Protein AF-A0A2E9GVG0-F1 (afdb_monomer)

Sequence (245 aa):
MLPCALPGIQQRIITTASGPALRSGRVRVCGRSRVKWVLLCAAAALLGWLWWMGTLAELSDPDRLRVMVDDAGAAGPLAFVGLVLLLFPVMLAGPPIWLSGSLWPIPLAILYSAIASAVPSLLFYAAARRLGREWAADRIPARLRRYEERLEQHPLRTVVLLRLLLWINPAVDILVGVSAVSTRNYLIGSAIVLAPATVVHVVLPAKGIELAGDMPAWLWPALGVLLAVGLISLFVRNRITARSG

Secondary structure (DSSP, 8-state):
------------------------------THHHHHHHHHHHHHHHHHHHHHTTHHHHTT-HHHHHHHHHHTGGGHHHHHHHHHHHHGGGT--HHHHHHGGGTS-HHHHHHHHHHHHHHHHHHHHHHIIIIIHHHHHTT--HHHHHHHHHHHHSHHHHHHHHHHHH-S-HHHHHHHHHSS--HHHHHHHHHHHHHHHHHHHHHHHHHHHHHHHHS-TTHHHHHHHHHHHHHHHHHHHHHHHTT--

Mean predicted aligned error: 14.43 Å

Nearest PDB structures (foldseek):
  2wcd-assembly1_A  TM=2.086E-01  e=8.863E+00  Escherichia coli K-12

pLDDT: mean 73.59, std 16.35, range [32.0, 94.25]

Structure (mmCIF, N/CA/C/O backbone):
data_AF-A0A2E9GVG0-F1
#
_entry.id   AF-A0A2E9GVG0-F1
#
loop_
_atom_site.group_PDB
_atom_site.id
_atom_site.type_symbol
_atom_site.label_atom_id
_atom_site.label_alt_id
_atom_site.label_comp_id
_atom_site.label_asym_id
_atom_site.label_entity_id
_atom_site.label_seq_id
_atom_site.pdbx_PDB_ins_code
_atom_site.Cartn_x
_atom_site.Cartn_y
_atom_site.Cartn_z
_atom_site.occupancy
_atom_site.B_iso_or_equiv
_atom_site.auth_seq_id
_atom_site.auth_comp_id
_atom_site.auth_asym_id
_atom_site.auth_atom_id
_atom_site.pdbx_PDB_model_num
ATOM 1 N N . MET A 1 1 ? -30.740 32.208 9.193 1.00 32.69 1 MET A N 1
ATOM 2 C CA . MET A 1 1 ? -30.015 33.335 9.810 1.00 32.69 1 MET A CA 1
ATOM 3 C C . MET A 1 1 ? -30.340 33.339 11.306 1.00 32.69 1 MET A C 1
ATOM 5 O O . MET A 1 1 ? -31.505 33.523 11.607 1.00 32.69 1 MET A O 1
ATOM 9 N N . LEU A 1 2 ? -29.321 33.087 12.159 1.00 35.44 2 LEU A N 1
ATOM 10 C CA . LEU A 1 2 ? -29.201 33.296 13.634 1.00 35.44 2 LEU A CA 1
ATOM 11 C C . LEU A 1 2 ? -30.196 32.589 14.611 1.00 35.44 2 LEU A C 1
ATOM 13 O O . LEU A 1 2 ? -31.342 32.371 14.239 1.00 35.44 2 LEU A O 1
ATOM 17 N N . PRO A 1 3 ? -29.843 32.346 15.903 1.00 47.31 3 PRO A N 1
ATOM 18 C CA . PRO A 1 3 ? -28.585 31.803 16.452 1.00 47.31 3 PRO A CA 1
ATOM 19 C C . PRO A 1 3 ? -28.756 30.800 17.642 1.00 47.31 3 PRO A C 1
ATOM 21 O O . PRO A 1 3 ? -29.853 30.452 18.064 1.00 47.31 3 PRO A O 1
ATOM 24 N N . CYS A 1 4 ? -27.600 30.354 18.151 1.00 33.50 4 CYS A N 1
ATOM 25 C CA . CYS A 1 4 ? -27.268 29.516 19.312 1.00 33.50 4 CYS A CA 1
ATOM 26 C C . CYS A 1 4 ? -28.081 29.678 20.616 1.00 33.50 4 CYS A C 1
ATOM 28 O O . CYS A 1 4 ? -28.373 30.793 21.035 1.00 33.50 4 CYS A O 1
ATOM 30 N N . ALA A 1 5 ? -28.218 28.574 21.366 1.00 34.47 5 ALA A N 1
ATOM 31 C CA . ALA A 1 5 ? -28.343 28.591 22.827 1.00 34.47 5 ALA A CA 1
ATOM 32 C C . ALA A 1 5 ? -27.521 27.440 23.452 1.00 34.47 5 ALA A C 1
ATOM 34 O O . ALA A 1 5 ? -27.757 26.264 23.176 1.00 34.47 5 ALA A O 1
ATOM 35 N N . LEU A 1 6 ? -26.518 27.808 24.254 1.00 42.22 6 LEU A N 1
ATOM 36 C CA . LEU A 1 6 ? -25.729 26.946 25.147 1.00 42.22 6 LEU A CA 1
ATOM 37 C C . LEU A 1 6 ? -26.600 26.459 26.321 1.00 42.22 6 LEU A C 1
ATOM 39 O O . LEU A 1 6 ? -27.480 27.211 26.737 1.00 42.22 6 LEU A O 1
ATOM 43 N N . PRO A 1 7 ? -26.288 25.325 26.974 1.00 39.03 7 PRO A N 1
ATOM 44 C CA . PRO A 1 7 ? -26.735 25.113 28.343 1.00 39.03 7 PRO A CA 1
ATOM 45 C C . PRO A 1 7 ? -25.541 25.014 29.296 1.00 39.03 7 PRO A C 1
ATOM 47 O O . PRO A 1 7 ? -24.845 24.001 29.365 1.00 39.03 7 PRO A O 1
ATOM 50 N N . GLY A 1 8 ? -25.340 26.089 30.056 1.00 32.00 8 GLY A N 1
ATOM 51 C CA . GLY A 1 8 ? -24.690 26.043 31.357 1.00 32.00 8 GLY A CA 1
ATOM 52 C C . GLY A 1 8 ? -25.713 25.670 32.435 1.00 32.00 8 GLY A C 1
ATOM 53 O O . GLY A 1 8 ? -26.791 26.248 32.491 1.00 32.00 8 GLY A O 1
ATOM 54 N N . ILE A 1 9 ? -25.353 24.669 33.239 1.00 40.66 9 ILE A N 1
ATOM 55 C CA . ILE A 1 9 ? -25.573 24.535 34.690 1.00 40.66 9 ILE A CA 1
ATOM 56 C C . ILE A 1 9 ? -26.853 25.182 35.254 1.00 40.66 9 ILE A C 1
ATOM 58 O O . ILE A 1 9 ? -26.863 26.383 35.488 1.00 40.66 9 ILE A O 1
ATOM 62 N N . GLN A 1 10 ? -27.833 24.361 35.652 1.00 36.81 10 GLN A N 1
ATOM 63 C CA . GLN A 1 10 ? -28.492 24.484 36.963 1.00 36.81 10 GLN A CA 1
ATOM 64 C C . GLN A 1 10 ? -29.082 23.130 37.398 1.00 36.81 10 GLN A C 1
ATOM 66 O O . GLN A 1 10 ? -29.999 22.591 36.783 1.00 36.81 10 GLN A O 1
ATOM 71 N N . GLN A 1 11 ? -28.535 22.593 38.489 1.00 41.53 11 GLN A N 1
ATOM 72 C CA . GLN A 1 11 ? -29.170 21.590 39.340 1.00 41.53 11 GLN A CA 1
ATOM 73 C C . GLN A 1 11 ? -30.268 22.271 40.162 1.00 41.53 11 GLN A C 1
ATOM 75 O O . GLN A 1 11 ? -29.954 23.273 40.800 1.00 41.53 11 GLN A O 1
ATOM 80 N N . ARG A 1 12 ? -31.475 21.685 40.263 1.00 33.31 12 ARG A N 1
ATOM 81 C CA . ARG A 1 12 ? -32.199 21.527 41.544 1.00 33.31 12 ARG A CA 1
ATOM 82 C C . ARG A 1 12 ? -33.599 20.906 41.418 1.00 33.31 12 ARG A C 1
ATOM 84 O O . ARG A 1 12 ? -34.364 21.252 40.530 1.00 33.31 12 ARG A O 1
ATOM 91 N N . ILE A 1 13 ? -33.908 20.144 42.472 1.00 34.69 13 ILE A N 1
ATOM 92 C CA . ILE A 1 13 ? -35.215 19.901 43.110 1.00 34.69 13 ILE A CA 1
ATOM 93 C C . ILE A 1 13 ? -35.995 18.643 42.689 1.00 34.69 13 ILE A C 1
ATOM 95 O O . ILE A 1 13 ? -36.425 18.451 41.559 1.00 34.69 13 ILE A O 1
ATOM 99 N N . ILE A 1 14 ? -36.164 17.810 43.717 1.00 44.12 14 ILE A N 1
ATOM 100 C CA . ILE A 1 14 ? -37.007 16.628 43.867 1.00 44.12 14 ILE A CA 1
ATOM 101 C C . ILE A 1 14 ? -38.459 17.085 44.062 1.00 44.12 14 ILE A C 1
ATOM 103 O O . ILE A 1 14 ? -38.703 17.895 44.952 1.00 44.12 14 ILE A O 1
ATOM 107 N N . THR A 1 15 ? -39.412 16.486 43.345 1.00 35.31 15 THR A N 1
ATOM 108 C CA . THR A 1 15 ? -40.807 16.362 43.806 1.00 35.31 15 THR A CA 1
ATOM 109 C C . THR A 1 15 ? -41.476 15.126 43.200 1.00 35.31 15 THR A C 1
ATOM 111 O O . THR A 1 15 ? -41.426 14.864 42.003 1.00 35.31 15 THR A O 1
ATOM 114 N N . THR A 1 16 ? -42.079 14.345 44.087 1.00 42.06 16 THR A N 1
ATOM 115 C CA . THR A 1 16 ? -42.885 13.137 43.887 1.00 42.06 16 THR A CA 1
ATOM 116 C C . THR A 1 16 ? -44.243 13.434 43.238 1.00 42.06 16 THR A C 1
ATOM 118 O O . THR A 1 16 ? -44.963 14.271 43.774 1.00 42.06 16 THR A O 1
ATOM 121 N N . ALA A 1 17 ? -44.637 12.707 42.179 1.00 35.69 17 ALA A N 1
ATOM 122 C CA . ALA A 1 17 ? -46.046 12.465 41.808 1.00 35.69 17 ALA A CA 1
ATOM 123 C C . ALA A 1 17 ? -46.202 11.378 40.711 1.00 35.69 17 ALA A C 1
ATOM 125 O O . ALA A 1 17 ? -45.755 11.540 39.581 1.00 35.69 17 ALA A O 1
ATOM 126 N N . SER A 1 18 ? -46.838 10.265 41.090 1.00 34.97 18 SER A N 1
ATOM 127 C CA . SER A 1 18 ? -47.822 9.438 40.354 1.00 34.97 18 SER A CA 1
ATOM 128 C C . SER A 1 18 ? -48.082 9.642 38.840 1.00 34.97 18 SER A C 1
ATOM 130 O O . SER A 1 18 ? -48.526 10.711 38.430 1.00 34.97 18 SER A O 1
ATOM 132 N N . GLY A 1 19 ? -48.035 8.544 38.058 1.00 33.66 19 GLY A N 1
ATOM 133 C CA . GLY A 1 19 ? -48.810 8.372 36.806 1.00 33.66 19 GLY A CA 1
ATOM 134 C C . GLY A 1 19 ? -48.044 7.749 35.616 1.00 33.66 19 GLY A C 1
ATOM 135 O O . GLY A 1 19 ? -46.934 8.192 35.325 1.00 33.66 19 GLY A O 1
ATOM 136 N N . PRO A 1 20 ? -48.590 6.740 34.897 1.00 47.53 20 PRO A N 1
ATOM 137 C CA . PRO A 1 20 ? -47.856 5.985 33.884 1.00 47.53 20 PRO A CA 1
ATOM 138 C C . PRO A 1 20 ? -47.928 6.663 32.509 1.00 47.53 20 PRO A C 1
ATOM 140 O O . PRO A 1 20 ? -48.997 6.812 31.925 1.00 47.53 20 PRO A O 1
ATOM 143 N N . ALA A 1 21 ? -46.778 7.020 31.945 1.00 39.34 21 ALA A N 1
ATOM 144 C CA . ALA A 1 21 ? -46.666 7.327 30.523 1.00 39.34 21 ALA A CA 1
ATOM 145 C C . ALA A 1 21 ? -45.258 6.977 30.038 1.00 39.34 21 ALA A C 1
ATOM 147 O O . ALA A 1 21 ? -44.358 7.816 30.010 1.00 39.34 21 ALA A O 1
ATOM 148 N N . LEU A 1 22 ? -45.070 5.721 29.624 1.00 43.12 22 LEU A N 1
ATOM 149 C CA . LEU A 1 22 ? -43.946 5.317 28.783 1.00 43.12 22 LEU A CA 1
ATOM 150 C C . LEU A 1 22 ? -44.090 6.015 27.423 1.00 43.12 22 LEU A C 1
ATOM 152 O O . LEU A 1 22 ? -44.549 5.434 26.441 1.00 43.12 2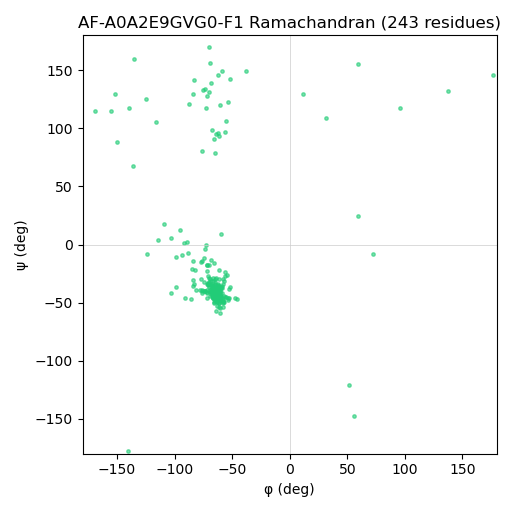2 LEU A O 1
ATOM 156 N N . ARG A 1 23 ? -43.713 7.296 27.348 1.00 40.09 23 ARG A N 1
ATOM 157 C CA . ARG A 1 23 ? -43.441 7.948 26.069 1.00 40.09 23 ARG A CA 1
ATOM 158 C C . ARG A 1 23 ? -42.196 7.279 25.512 1.00 40.09 23 ARG A C 1
ATOM 160 O O . 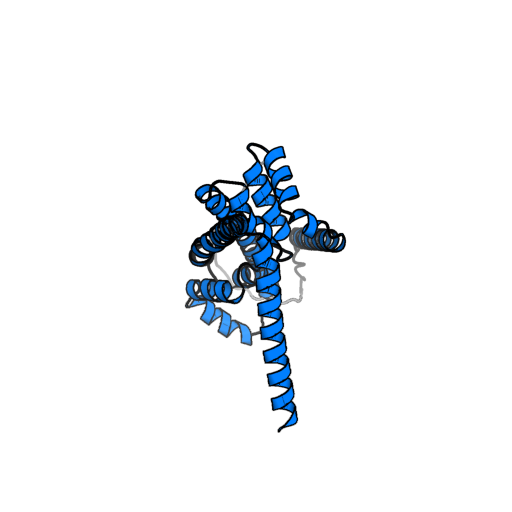ARG A 1 23 ? -41.080 7.615 25.896 1.00 40.09 23 ARG A O 1
ATOM 167 N N . SER A 1 24 ? -42.399 6.325 24.604 1.00 46.59 24 SER A N 1
ATOM 168 C CA . SER A 1 24 ? -41.341 5.808 23.747 1.00 46.59 24 SER A CA 1
ATOM 169 C C . SER A 1 24 ? -40.741 6.997 22.994 1.00 46.59 24 SER A C 1
ATOM 171 O O . SER A 1 24 ? -41.298 7.472 21.996 1.00 46.59 24 SER A O 1
ATOM 173 N N . GLY A 1 25 ? -39.632 7.524 23.505 1.00 39.72 25 GLY A N 1
ATOM 174 C CA . GLY A 1 25 ? -38.782 8.449 22.785 1.00 39.72 25 GLY A CA 1
ATOM 175 C C . GLY A 1 25 ? -38.284 7.709 21.560 1.00 39.72 25 GLY A C 1
ATOM 176 O O . GLY A 1 25 ? -37.323 6.951 21.630 1.00 39.72 25 GLY A O 1
ATOM 177 N N . ARG A 1 26 ? -38.993 7.869 20.440 1.00 43.09 26 ARG A N 1
ATOM 178 C CA . ARG A 1 26 ? -38.554 7.381 19.141 1.00 43.09 26 ARG A CA 1
ATOM 179 C C . ARG A 1 26 ? -37.278 8.162 18.844 1.00 43.09 26 ARG A C 1
ATOM 181 O O . ARG A 1 26 ? -37.343 9.312 18.410 1.00 43.09 26 ARG A O 1
ATOM 188 N N . VAL A 1 27 ? -36.129 7.571 19.170 1.00 45.38 27 VAL A N 1
ATOM 189 C CA . VAL A 1 27 ? -34.820 8.092 18.785 1.00 45.38 27 VAL A CA 1
ATOM 190 C C . VAL A 1 27 ? -34.881 8.216 17.272 1.00 45.38 27 VAL A C 1
ATOM 192 O O . VAL A 1 27 ? -34.917 7.218 16.551 1.00 45.38 27 VAL A O 1
ATOM 195 N N . ARG A 1 28 ? -34.993 9.451 16.778 1.00 40.44 28 ARG A N 1
ATOM 196 C CA . ARG A 1 28 ? -34.825 9.735 15.358 1.00 40.44 28 ARG A CA 1
ATOM 197 C C . ARG A 1 28 ? -33.367 9.439 15.050 1.00 40.44 28 ARG A C 1
ATOM 199 O O . ARG A 1 28 ? -32.510 10.306 15.194 1.00 40.44 28 ARG A O 1
ATOM 206 N N . VAL A 1 29 ? -33.094 8.198 14.654 1.00 47.88 29 VAL A N 1
ATOM 207 C CA . VAL A 1 29 ? -31.839 7.819 14.015 1.00 47.88 29 VAL A CA 1
ATOM 208 C C . VAL A 1 29 ? -31.798 8.611 12.716 1.00 47.88 29 VAL A C 1
ATOM 210 O O . VAL A 1 29 ? -32.445 8.268 11.729 1.00 47.88 29 VAL A O 1
ATOM 213 N N . CYS A 1 30 ? -31.121 9.754 12.767 1.00 39.81 30 CYS A N 1
ATOM 214 C CA . CYS A 1 30 ? -30.914 10.627 11.628 1.00 39.81 30 CYS A CA 1
ATOM 215 C C . CYS A 1 30 ? -30.308 9.778 10.499 1.00 39.81 30 CYS A C 1
ATOM 217 O O . CYS A 1 30 ? -29.278 9.132 10.701 1.00 39.81 30 CYS A O 1
ATOM 219 N N . GLY A 1 31 ? -30.961 9.741 9.331 1.00 49.06 31 GLY A N 1
ATOM 220 C CA . GLY A 1 31 ? -30.700 8.819 8.210 1.00 49.06 31 GLY A CA 1
ATOM 221 C C . GLY A 1 31 ? -29.296 8.877 7.589 1.00 49.06 31 GLY A C 1
ATOM 222 O O . GLY A 1 31 ? -29.036 8.233 6.577 1.00 49.06 31 GLY A O 1
ATOM 223 N N . ARG A 1 32 ? -28.361 9.604 8.206 1.00 52.09 32 ARG A N 1
ATOM 224 C CA . ARG A 1 32 ? -26.971 9.753 7.784 1.00 52.09 32 ARG A CA 1
ATOM 225 C C . ARG A 1 32 ? -26.117 8.498 8.006 1.00 52.09 32 ARG A C 1
ATOM 227 O O . ARG A 1 32 ? -25.056 8.412 7.398 1.00 52.09 32 ARG A O 1
ATOM 234 N N . SER A 1 33 ? -26.532 7.532 8.838 1.00 54.19 33 SER A N 1
ATOM 235 C CA . SER A 1 33 ? -25.778 6.271 8.997 1.00 54.19 33 SER A CA 1
ATOM 236 C C . SER A 1 33 ? -26.076 5.267 7.878 1.00 54.19 33 SER A C 1
ATOM 238 O O . SER A 1 33 ? -25.149 4.657 7.356 1.00 54.19 33 SER A O 1
ATOM 240 N N . ARG A 1 34 ? -27.335 5.160 7.425 1.00 56.94 34 ARG A N 1
ATOM 241 C CA . ARG A 1 34 ? -27.734 4.217 6.362 1.00 56.94 34 ARG A CA 1
ATOM 242 C C . ARG A 1 34 ? -27.097 4.544 5.014 1.00 56.94 34 ARG A C 1
ATOM 244 O O . ARG A 1 34 ? -26.633 3.635 4.341 1.00 56.94 34 ARG A O 1
ATOM 251 N N . VAL A 1 35 ? -26.990 5.827 4.663 1.00 56.91 35 VAL A N 1
ATOM 252 C CA . VAL A 1 35 ? -26.331 6.264 3.417 1.00 56.91 35 VAL A CA 1
ATOM 253 C C . VAL A 1 35 ? -24.862 5.827 3.371 1.00 56.91 35 VAL A C 1
ATOM 255 O O . VAL A 1 35 ? -24.385 5.406 2.325 1.00 56.91 35 VAL A O 1
ATOM 258 N N . LYS A 1 36 ? -24.146 5.850 4.504 1.00 54.44 36 LYS A N 1
ATOM 259 C CA . LYS A 1 36 ? -22.739 5.414 4.569 1.00 54.44 36 LYS A CA 1
ATOM 260 C C . LYS A 1 36 ? -22.591 3.912 4.326 1.00 54.44 36 LYS A C 1
ATOM 262 O O . LYS A 1 36 ? -21.678 3.503 3.619 1.00 54.44 36 LYS A O 1
ATOM 267 N N . TRP A 1 37 ? -23.501 3.110 4.878 1.00 56.78 37 TRP A N 1
ATOM 268 C CA . TRP A 1 37 ? -23.532 1.666 4.640 1.00 56.78 37 TRP A CA 1
ATOM 269 C C . TRP A 1 37 ? -23.903 1.337 3.196 1.00 56.78 37 TRP A C 1
ATOM 271 O O . TRP A 1 37 ? -23.250 0.501 2.588 1.00 56.78 37 TRP A O 1
ATOM 281 N N . VAL A 1 38 ? -24.872 2.049 2.614 1.00 63.38 38 VAL A N 1
ATOM 282 C CA . VAL A 1 38 ? -25.229 1.900 1.195 1.00 63.38 38 VAL A CA 1
ATOM 283 C C . VAL A 1 38 ? -24.044 2.241 0.290 1.00 63.38 38 VAL A C 1
ATOM 285 O O . VAL A 1 38 ? -23.753 1.475 -0.619 1.00 63.38 38 VAL A O 1
ATOM 288 N N . LEU A 1 39 ? -23.313 3.327 0.562 1.00 61.91 39 LEU A N 1
ATOM 289 C CA . LEU A 1 39 ? -22.129 3.710 -0.216 1.00 61.91 39 LEU A CA 1
ATOM 290 C C . LEU A 1 39 ? -20.979 2.706 -0.080 1.00 61.91 39 LEU A C 1
ATOM 292 O O . LEU A 1 39 ? -20.336 2.389 -1.075 1.00 61.91 39 LEU A O 1
ATOM 296 N N . LEU A 1 40 ? -20.731 2.174 1.120 1.00 62.62 40 LEU A N 1
ATOM 297 C CA . LEU A 1 40 ? -19.717 1.135 1.316 1.00 62.62 40 LEU A CA 1
ATOM 298 C C . LEU A 1 40 ? -20.086 -0.177 0.631 1.00 62.62 40 LEU A C 1
ATOM 300 O O . LEU A 1 40 ? -19.235 -0.783 -0.011 1.00 62.62 40 LEU A O 1
ATOM 304 N N . CYS A 1 41 ? -21.342 -0.606 0.742 1.00 64.62 41 CYS A N 1
ATOM 305 C CA . CYS A 1 41 ? -21.822 -1.800 0.058 1.00 64.62 41 CYS A CA 1
ATOM 306 C C . CYS A 1 41 ? -21.803 -1.615 -1.462 1.00 64.62 41 CYS A C 1
ATOM 308 O O . CYS A 1 41 ? -21.422 -2.541 -2.165 1.00 64.62 41 CYS A O 1
ATOM 310 N N . ALA A 1 42 ? -22.142 -0.427 -1.970 1.00 64.44 42 ALA A N 1
ATOM 311 C CA . ALA A 1 42 ? -22.053 -0.107 -3.392 1.00 64.44 42 ALA A CA 1
ATOM 312 C C . ALA A 1 42 ? -20.599 -0.097 -3.887 1.00 64.44 42 ALA A C 1
ATOM 314 O O . ALA A 1 42 ? -20.317 -0.669 -4.932 1.00 64.44 42 ALA A O 1
ATOM 315 N N . ALA A 1 43 ? -19.666 0.480 -3.122 1.00 66.12 43 ALA A N 1
ATOM 316 C CA . ALA A 1 43 ? -18.241 0.439 -3.443 1.00 66.12 43 ALA A CA 1
ATOM 317 C C . ALA A 1 43 ? -17.700 -1.000 -3.428 1.00 66.12 43 ALA A C 1
ATOM 319 O O . ALA A 1 43 ? -17.012 -1.404 -4.359 1.00 66.12 43 ALA A O 1
ATOM 320 N N . ALA A 1 44 ? -18.059 -1.798 -2.419 1.00 65.94 44 ALA A N 1
ATOM 321 C CA . ALA A 1 44 ? -17.676 -3.206 -2.336 1.00 65.94 44 ALA A CA 1
ATOM 322 C C . ALA A 1 44 ? -18.283 -4.048 -3.473 1.00 65.94 44 ALA A C 1
ATOM 324 O O . ALA A 1 44 ? -17.596 -4.896 -4.031 1.00 65.94 44 ALA A O 1
ATOM 325 N N . ALA A 1 45 ? -19.540 -3.794 -3.852 1.00 68.69 45 ALA A N 1
ATOM 326 C CA . ALA A 1 45 ? -20.206 -4.469 -4.965 1.00 68.69 45 ALA A CA 1
ATOM 327 C C . ALA A 1 45 ? -19.600 -4.080 -6.319 1.00 68.69 45 ALA A C 1
ATOM 329 O O . ALA A 1 45 ? -19.385 -4.951 -7.156 1.00 68.69 45 ALA A O 1
ATOM 330 N N . LEU A 1 46 ? -19.266 -2.800 -6.517 1.00 69.50 46 LEU A N 1
ATOM 331 C CA . LEU A 1 46 ? -18.568 -2.321 -7.709 1.00 69.50 46 LEU A CA 1
ATOM 332 C C . LEU A 1 46 ? -17.182 -2.965 -7.827 1.00 69.50 46 LEU A C 1
ATOM 334 O O . LEU A 1 46 ? -16.829 -3.462 -8.889 1.00 69.50 46 LEU A O 1
ATOM 338 N N . LEU A 1 47 ? -16.425 -3.020 -6.730 1.00 65.06 47 LEU A N 1
ATOM 339 C CA . LEU A 1 47 ? -15.119 -3.682 -6.686 1.00 65.06 47 LEU A CA 1
ATOM 340 C C . LEU A 1 47 ? -15.228 -5.191 -6.934 1.00 65.06 47 LEU A C 1
ATOM 342 O O . LEU A 1 47 ? -14.428 -5.741 -7.685 1.00 65.06 47 LEU A O 1
ATOM 346 N N . GLY A 1 48 ? -16.237 -5.855 -6.362 1.00 65.50 48 GLY A N 1
ATOM 347 C CA . GLY A 1 48 ? -16.516 -7.269 -6.617 1.00 65.50 48 GLY A CA 1
ATOM 348 C C . GLY A 1 48 ? -16.908 -7.543 -8.072 1.00 65.50 48 GLY A C 1
ATOM 349 O O . GLY A 1 48 ? -16.483 -8.541 -8.648 1.00 65.50 48 GLY A O 1
ATOM 350 N N . TRP A 1 49 ? -17.660 -6.634 -8.694 1.00 67.06 49 TRP A N 1
ATOM 351 C CA . TRP A 1 49 ? -18.027 -6.712 -10.108 1.00 67.06 49 TRP A CA 1
ATOM 352 C C . TRP A 1 49 ? -16.823 -6.491 -11.037 1.00 67.06 49 TRP A C 1
ATOM 354 O O . TRP A 1 49 ? -16.615 -7.273 -11.962 1.00 67.06 49 TRP A O 1
ATOM 364 N N . LEU A 1 50 ? -15.976 -5.497 -10.747 1.00 64.69 50 LEU A N 1
ATOM 365 C CA . LEU A 1 50 ? -14.720 -5.254 -11.470 1.00 64.69 50 LEU A CA 1
ATOM 366 C C . LEU A 1 50 ? -13.735 -6.427 -11.338 1.00 64.69 50 LEU A C 1
ATOM 368 O O . LEU A 1 50 ? -13.030 -6.757 -12.294 1.00 64.69 50 LEU A O 1
ATOM 372 N N . TRP A 1 51 ? -13.714 -7.084 -10.175 1.00 60.53 51 TRP A N 1
ATOM 373 C CA . TRP A 1 51 ? -12.937 -8.301 -9.949 1.00 60.53 51 TRP A CA 1
ATOM 374 C C . TRP A 1 51 ? -13.464 -9.471 -10.790 1.00 60.53 51 TRP A C 1
ATOM 376 O O . TRP A 1 51 ? -12.679 -10.132 -11.464 1.00 60.53 51 TRP A O 1
ATOM 386 N N . TRP A 1 52 ? -14.787 -9.678 -10.823 1.00 59.88 52 TRP A N 1
ATOM 387 C CA . TRP A 1 52 ? -15.428 -10.713 -11.645 1.00 59.88 52 TRP A CA 1
ATOM 388 C C . TRP A 1 52 ? -15.152 -10.538 -13.144 1.00 59.88 52 TRP A C 1
ATOM 390 O O . TRP A 1 52 ? -14.962 -11.518 -13.857 1.00 59.88 52 TRP A O 1
ATOM 400 N N . MET A 1 53 ? -15.095 -9.295 -13.629 1.00 62.12 53 MET A N 1
ATOM 401 C CA . MET A 1 53 ? -14.771 -8.994 -15.027 1.00 62.12 53 MET A CA 1
ATOM 402 C C . MET A 1 53 ? -13.286 -9.185 -15.385 1.00 62.12 53 MET A C 1
ATOM 404 O O . MET A 1 53 ? -12.927 -8.986 -16.539 1.00 62.12 53 MET A O 1
ATOM 408 N N . GLY A 1 54 ? -12.403 -9.514 -14.435 1.00 64.12 54 GLY A N 1
ATOM 409 C CA . GLY A 1 54 ? -10.962 -9.677 -14.684 1.00 64.12 54 GLY A CA 1
ATOM 410 C C . GLY A 1 54 ? -10.196 -8.367 -14.926 1.00 64.12 54 GLY A C 1
ATOM 411 O O . GLY A 1 54 ? -8.968 -8.355 -14.90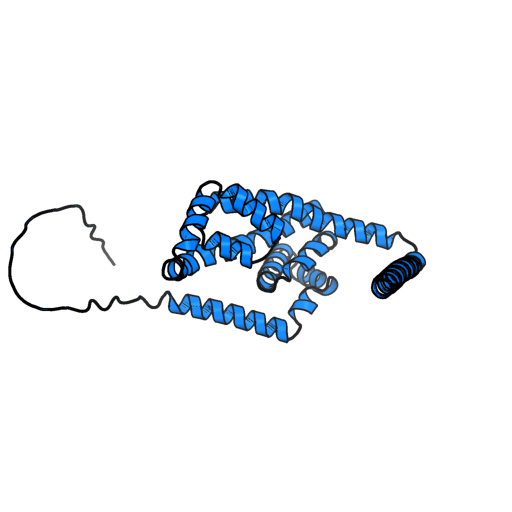3 1.00 64.12 54 GLY A O 1
ATOM 412 N N . THR A 1 55 ? -10.902 -7.241 -15.050 1.00 65.06 55 THR A N 1
ATOM 413 C CA . THR A 1 55 ? -10.322 -5.915 -15.329 1.00 65.06 55 THR A CA 1
ATOM 414 C C . THR A 1 55 ? -9.291 -5.456 -14.296 1.00 65.06 55 THR A C 1
ATOM 416 O O . THR A 1 55 ? -8.340 -4.761 -14.638 1.00 65.06 55 THR A O 1
ATOM 419 N N . LEU A 1 56 ? -9.422 -5.877 -13.032 1.00 61.69 56 LEU A N 1
ATOM 420 C CA . LEU A 1 56 ? -8.466 -5.525 -11.972 1.00 61.69 56 LEU A CA 1
ATOM 421 C C . LEU A 1 56 ? -7.112 -6.238 -12.130 1.00 61.69 56 LEU A C 1
ATOM 423 O O . LEU A 1 56 ? -6.089 -5.706 -11.697 1.00 61.69 56 LEU A O 1
ATOM 427 N N . ALA A 1 57 ? -7.099 -7.418 -12.757 1.00 62.03 57 ALA A N 1
ATOM 428 C CA . ALA A 1 57 ? -5.869 -8.137 -13.068 1.00 62.03 57 ALA A CA 1
ATOM 429 C C . ALA A 1 57 ? -5.147 -7.497 -14.264 1.00 62.03 57 ALA A C 1
ATOM 431 O O . ALA A 1 57 ? -3.937 -7.307 -14.204 1.00 62.03 57 ALA A O 1
ATOM 432 N N . GLU A 1 58 ? -5.889 -7.070 -15.291 1.00 64.44 58 GLU A N 1
ATOM 433 C CA . GLU A 1 58 ? -5.338 -6.323 -16.434 1.00 64.44 58 GLU A CA 1
ATOM 434 C C . GLU A 1 58 ? -4.789 -4.945 -16.030 1.00 64.44 58 GLU A C 1
ATOM 436 O O . GLU A 1 58 ? -3.774 -4.496 -16.551 1.00 64.44 58 GLU A O 1
ATOM 441 N N . LEU A 1 59 ? -5.409 -4.278 -15.053 1.00 62.22 59 LEU A N 1
ATOM 442 C CA . LEU A 1 59 ? -4.914 -3.014 -14.488 1.00 62.22 59 LEU A CA 1
ATOM 443 C C . LEU A 1 59 ? -3.614 -3.168 -13.678 1.00 62.22 59 LEU A C 1
ATOM 445 O O . LEU A 1 59 ? -2.971 -2.170 -13.356 1.00 62.22 59 LEU A O 1
ATOM 449 N N . SER A 1 60 ? -3.236 -4.401 -13.336 1.00 65.38 60 SER A N 1
ATOM 450 C CA . SER A 1 60 ? -1.970 -4.722 -12.666 1.00 65.38 60 SER A CA 1
ATOM 451 C C . SER A 1 60 ? -0.846 -5.060 -13.657 1.00 65.38 60 SER A C 1
ATOM 453 O O . SER A 1 60 ? 0.263 -5.378 -13.225 1.00 65.38 60 SER A O 1
ATOM 455 N N . ASP A 1 61 ? -1.124 -4.999 -14.963 1.00 75.69 61 ASP A N 1
ATOM 456 C CA . ASP A 1 61 ? -0.156 -5.233 -16.031 1.00 75.69 61 ASP A CA 1
ATOM 457 C C . ASP A 1 61 ? 0.842 -4.056 -16.130 1.00 75.69 61 ASP A C 1
ATOM 459 O O . ASP A 1 61 ? 0.412 -2.896 -16.214 1.00 75.69 61 ASP A O 1
ATOM 463 N N . PRO A 1 62 ? 2.166 -4.312 -16.116 1.00 71.50 62 PRO A N 1
ATOM 464 C CA . PRO A 1 62 ? 3.184 -3.271 -16.246 1.00 71.50 62 PRO A CA 1
ATOM 465 C C . PRO A 1 62 ? 3.011 -2.351 -17.456 1.00 71.50 62 PRO A C 1
ATOM 467 O O . PRO A 1 62 ? 3.242 -1.146 -17.323 1.00 71.50 62 PRO A O 1
ATOM 470 N N . ASP A 1 63 ? 2.587 -2.869 -18.608 1.00 79.31 63 ASP A N 1
ATOM 471 C CA . ASP A 1 63 ? 2.479 -2.054 -19.822 1.00 79.31 63 ASP A CA 1
ATOM 472 C C . ASP A 1 63 ? 1.286 -1.095 -19.745 1.00 79.31 63 ASP A C 1
ATOM 474 O O . ASP A 1 63 ? 1.392 0.085 -20.085 1.00 79.31 63 ASP A O 1
ATOM 478 N N . ARG A 1 64 ? 0.158 -1.560 -19.200 1.00 82.12 64 ARG A N 1
ATOM 479 C CA . ARG A 1 64 ? -1.020 -0.714 -18.949 1.00 82.12 64 ARG A CA 1
ATOM 480 C C . ARG A 1 64 ? -0.745 0.338 -17.888 1.00 82.12 64 ARG A C 1
ATOM 482 O O . ARG A 1 64 ? -1.193 1.475 -18.027 1.00 82.12 64 ARG A O 1
ATOM 489 N N . LEU A 1 65 ? -0.001 -0.033 -16.849 1.00 84.44 65 LEU A N 1
ATOM 490 C CA . LEU A 1 65 ? 0.391 0.879 -15.785 1.00 84.44 65 LEU A CA 1
ATOM 491 C C . LEU A 1 65 ? 1.271 2.015 -16.319 1.00 84.44 65 LEU A C 1
ATOM 493 O O . LEU A 1 65 ? 1.046 3.168 -15.953 1.00 84.44 65 LEU A O 1
ATOM 497 N N . ARG A 1 66 ? 2.226 1.702 -17.206 1.00 84.81 66 ARG A N 1
ATOM 498 C CA . ARG A 1 66 ? 3.065 2.694 -17.898 1.00 84.81 66 ARG A CA 1
ATOM 499 C C . ARG A 1 66 ? 2.236 3.652 -18.734 1.00 84.81 66 ARG A C 1
ATOM 501 O O . ARG A 1 66 ? 2.282 4.847 -18.479 1.00 84.81 66 ARG A O 1
ATOM 508 N N . VAL A 1 67 ? 1.405 3.126 -19.635 1.00 86.94 67 VAL A N 1
ATOM 509 C CA . VAL A 1 67 ? 0.541 3.950 -20.496 1.00 86.94 67 VAL A CA 1
ATOM 510 C C . VAL A 1 67 ? -0.359 4.864 -19.665 1.00 86.94 67 VAL A C 1
ATOM 512 O O . VAL A 1 67 ? -0.436 6.055 -19.935 1.00 86.94 67 VAL A O 1
ATOM 515 N N . MET A 1 68 ? -0.986 4.349 -18.602 1.00 87.75 68 MET A N 1
ATOM 516 C CA . MET A 1 68 ? -1.841 5.153 -17.721 1.00 87.75 68 MET A CA 1
ATOM 517 C C . MET A 1 68 ? -1.076 6.302 -17.046 1.00 87.75 68 MET A C 1
ATOM 519 O O . MET A 1 68 ? -1.614 7.398 -16.885 1.00 87.75 68 MET A O 1
ATOM 523 N N . VAL A 1 69 ? 0.154 6.046 -16.600 1.00 87.81 69 VAL A N 1
ATOM 524 C CA . VAL A 1 69 ? 0.997 7.053 -15.946 1.00 87.81 69 VAL A CA 1
ATOM 525 C C . VAL A 1 69 ? 1.498 8.089 -16.951 1.00 87.81 69 VAL A C 1
ATOM 527 O O . VAL A 1 69 ? 1.461 9.281 -16.640 1.00 87.81 69 VAL A O 1
ATOM 530 N N . ASP A 1 70 ? 1.907 7.650 -18.138 1.00 88.44 70 ASP A N 1
ATOM 531 C CA . ASP A 1 70 ? 2.415 8.509 -19.207 1.00 88.44 70 ASP A CA 1
ATOM 532 C C . ASP A 1 70 ? 1.305 9.408 -19.776 1.00 88.44 70 ASP A C 1
ATOM 534 O O . ASP A 1 70 ? 1.497 10.621 -19.880 1.00 88.44 70 ASP A O 1
ATOM 538 N N . ASP A 1 71 ? 0.110 8.860 -20.026 1.00 90.69 71 ASP A N 1
ATOM 539 C CA . ASP A 1 71 ? -1.072 9.610 -20.480 1.00 90.69 71 ASP A CA 1
ATOM 540 C C . ASP A 1 71 ? -1.522 10.657 -19.449 1.00 90.69 71 ASP A C 1
ATOM 542 O O . ASP A 1 71 ? -2.005 11.737 -19.799 1.00 90.69 71 ASP A O 1
ATOM 546 N N . ALA A 1 72 ? -1.354 10.361 -18.158 1.00 88.25 72 ALA A N 1
ATOM 547 C CA . ALA A 1 72 ? -1.657 11.294 -17.076 1.00 88.25 72 ALA A CA 1
ATOM 548 C C . ALA A 1 72 ? -0.590 12.396 -16.909 1.00 88.25 72 ALA A C 1
ATOM 550 O O . ALA A 1 72 ? -0.835 13.384 -16.203 1.00 88.25 72 ALA A O 1
ATOM 551 N N . GLY A 1 73 ? 0.589 12.253 -17.524 1.00 89.94 73 GLY A N 1
ATOM 552 C CA . GLY A 1 73 ? 1.684 13.220 -17.489 1.00 89.94 73 GLY A CA 1
ATOM 553 C C . GLY A 1 73 ? 2.053 13.654 -16.066 1.00 89.94 73 GLY A C 1
ATOM 554 O O . GLY A 1 73 ? 2.381 12.842 -15.201 1.00 89.94 73 GLY A O 1
ATOM 555 N N . ALA A 1 74 ? 1.954 14.958 -15.780 1.00 89.19 74 ALA A N 1
ATOM 556 C CA . ALA A 1 74 ? 2.259 15.513 -14.455 1.00 89.19 74 ALA A CA 1
ATOM 557 C C . ALA A 1 74 ? 1.351 14.975 -13.325 1.00 89.19 74 ALA A C 1
ATOM 559 O O . ALA A 1 74 ? 1.732 15.018 -12.154 1.00 89.19 74 ALA A O 1
ATOM 560 N N . ALA A 1 75 ? 0.164 14.454 -13.656 1.00 91.19 75 ALA A N 1
ATOM 561 C CA . ALA A 1 75 ? -0.751 13.829 -12.705 1.00 91.19 75 ALA A CA 1
ATOM 562 C C . ALA A 1 75 ? -0.511 12.316 -12.527 1.00 91.19 75 ALA A C 1
ATOM 564 O O . ALA A 1 75 ? -1.216 11.686 -11.734 1.00 91.19 75 ALA A O 1
ATOM 565 N N . GLY A 1 76 ? 0.492 11.730 -13.192 1.00 89.94 76 GLY A N 1
ATOM 566 C CA . GLY A 1 76 ? 0.840 10.307 -13.104 1.00 89.94 76 GLY A CA 1
ATOM 567 C C . GLY A 1 76 ? 0.936 9.755 -11.673 1.00 89.94 76 GLY A C 1
ATOM 568 O O . GLY A 1 76 ? 0.313 8.731 -11.384 1.00 89.94 76 GLY A O 1
ATOM 569 N N . PRO A 1 77 ? 1.600 10.443 -10.720 1.00 92.50 77 PRO A N 1
ATOM 570 C CA . PRO A 1 77 ? 1.650 9.988 -9.329 1.00 92.50 77 PRO A CA 1
ATOM 571 C C . PRO A 1 77 ? 0.273 9.925 -8.648 1.00 92.50 77 PRO A C 1
ATOM 573 O O . PRO A 1 77 ? 0.023 9.035 -7.837 1.00 92.50 77 PRO A O 1
ATOM 576 N N . LEU A 1 78 ? -0.642 10.844 -8.975 1.00 93.56 78 LEU A N 1
ATOM 577 C CA . LEU A 1 78 ? -2.005 10.834 -8.431 1.00 93.56 78 LEU A CA 1
ATOM 578 C C . LEU A 1 78 ? -2.826 9.686 -9.021 1.00 93.56 78 LEU A C 1
ATOM 580 O O . LEU A 1 78 ? -3.542 9.014 -8.277 1.00 93.56 78 LEU A O 1
ATOM 584 N N . ALA A 1 79 ? -2.689 9.429 -10.326 1.00 91.25 79 ALA A N 1
ATOM 585 C CA . ALA A 1 79 ? -3.311 8.284 -10.986 1.00 91.25 79 ALA A CA 1
ATOM 586 C C . ALA A 1 79 ? -2.822 6.961 -10.373 1.00 91.25 79 ALA A C 1
ATOM 588 O O . ALA A 1 79 ? -3.630 6.089 -10.055 1.00 91.25 79 ALA A O 1
ATOM 589 N N . PHE A 1 80 ? -1.520 6.853 -10.098 1.00 91.94 80 PHE A N 1
ATOM 590 C CA . PHE A 1 80 ? -0.921 5.705 -9.421 1.00 91.94 80 PHE A CA 1
ATOM 591 C C . PHE A 1 80 ? -1.483 5.487 -8.008 1.00 91.94 80 PHE A C 1
ATOM 593 O O . PHE A 1 80 ? -1.911 4.382 -7.675 1.00 91.94 80 PHE A O 1
ATOM 600 N N . VAL A 1 81 ? -1.552 6.537 -7.180 1.00 93.06 81 VAL A N 1
ATOM 601 C CA . VAL A 1 81 ? -2.162 6.453 -5.839 1.00 93.06 81 VAL A CA 1
ATOM 602 C C . VAL A 1 81 ? -3.637 6.048 -5.930 1.00 93.06 81 VAL A C 1
ATOM 604 O O . VAL A 1 81 ? -4.096 5.228 -5.135 1.00 93.06 81 VAL A O 1
ATOM 607 N N . GLY A 1 82 ? -4.375 6.594 -6.901 1.00 91.00 82 GLY A N 1
ATOM 608 C CA . GLY A 1 82 ? -5.774 6.250 -7.155 1.00 91.00 82 GLY A CA 1
ATOM 609 C C . GLY A 1 82 ? -5.961 4.783 -7.542 1.00 91.00 82 GLY A C 1
ATOM 610 O O . GLY A 1 82 ? -6.848 4.117 -7.008 1.00 91.00 82 GLY A O 1
ATOM 611 N N . LEU A 1 83 ? -5.089 4.256 -8.402 1.00 89.69 83 LEU A N 1
ATOM 612 C CA . LEU A 1 83 ? -5.094 2.850 -8.790 1.00 89.69 83 LEU A CA 1
ATOM 613 C C . LEU A 1 83 ? -4.813 1.937 -7.592 1.00 89.69 83 LEU A C 1
ATOM 615 O O . LEU A 1 83 ? -5.569 1.001 -7.340 1.00 89.69 83 LEU A O 1
ATOM 619 N N . VAL A 1 84 ? -3.767 2.225 -6.814 1.00 90.12 84 VAL A N 1
ATOM 620 C CA . VAL A 1 84 ? -3.442 1.434 -5.618 1.00 90.12 84 VAL A CA 1
ATOM 621 C C . VAL A 1 84 ? -4.589 1.486 -4.609 1.00 90.12 84 VAL A C 1
ATOM 623 O O . VAL A 1 84 ? -4.940 0.456 -4.040 1.00 90.12 84 VAL A O 1
ATOM 626 N N . LEU A 1 85 ? -5.235 2.642 -4.431 1.00 90.44 85 LEU A N 1
ATOM 627 C CA . LEU A 1 85 ? -6.433 2.781 -3.600 1.00 90.44 85 LEU A CA 1
ATOM 628 C C . LEU A 1 85 ? -7.599 1.915 -4.088 1.00 90.44 85 LEU A C 1
ATOM 630 O O . LEU A 1 85 ? -8.310 1.351 -3.257 1.00 90.44 85 LEU A O 1
ATOM 634 N N . LEU A 1 86 ? -7.787 1.788 -5.402 1.00 87.38 86 LEU A N 1
ATOM 635 C CA . LEU A 1 86 ? -8.818 0.937 -5.995 1.00 87.38 86 LEU A CA 1
ATOM 636 C C . LEU A 1 86 ? -8.512 -0.556 -5.801 1.00 87.38 86 LEU A C 1
ATOM 638 O O . LEU A 1 86 ? -9.423 -1.344 -5.564 1.00 87.38 86 LEU A O 1
ATOM 642 N N . LEU A 1 87 ? -7.238 -0.944 -5.875 1.00 85.44 87 LEU A N 1
ATOM 643 C CA . LEU A 1 87 ? -6.788 -2.336 -5.762 1.00 85.44 87 LEU A CA 1
ATOM 644 C C . LEU A 1 87 ? -6.593 -2.804 -4.311 1.00 85.44 87 LEU A C 1
ATOM 646 O O . LEU A 1 87 ? -6.623 -4.002 -4.024 1.00 85.44 87 LEU A O 1
ATOM 650 N N . PHE A 1 88 ? -6.422 -1.876 -3.371 1.00 86.94 88 PHE A N 1
ATOM 651 C CA . PHE A 1 88 ? -6.239 -2.161 -1.945 1.00 86.94 88 PHE A CA 1
ATOM 652 C C . PHE A 1 88 ? -7.324 -3.058 -1.318 1.00 86.94 88 PHE A C 1
ATOM 654 O O . PHE A 1 88 ? -6.969 -4.014 -0.625 1.00 86.94 88 PHE A O 1
ATOM 661 N N . PRO A 1 89 ? -8.634 -2.832 -1.556 1.00 84.31 89 PRO A N 1
ATOM 662 C CA . PRO A 1 89 ? -9.704 -3.616 -0.940 1.00 84.31 89 PRO A CA 1
ATOM 663 C C . PRO A 1 89 ? -9.726 -5.076 -1.406 1.00 84.31 89 PRO A C 1
ATOM 665 O O . PRO A 1 89 ? -10.157 -5.947 -0.657 1.00 84.31 89 PRO A O 1
ATOM 668 N N . VAL A 1 90 ? -9.260 -5.339 -2.632 1.00 82.19 90 VAL A N 1
ATOM 669 C CA . VAL A 1 90 ? -9.203 -6.678 -3.243 1.00 82.19 90 VAL A CA 1
ATOM 670 C C . VAL A 1 90 ? -7.839 -7.351 -3.055 1.00 82.19 90 VAL A C 1
ATOM 672 O O . VAL A 1 90 ? -7.552 -8.357 -3.694 1.00 82.19 90 VAL A O 1
ATOM 675 N N . MET A 1 91 ? -6.990 -6.804 -2.176 1.00 80.62 91 MET A N 1
ATOM 676 C CA . MET A 1 91 ? -5.646 -7.313 -1.874 1.00 80.62 91 MET A CA 1
ATOM 677 C C . MET A 1 91 ? -4.692 -7.367 -3.079 1.00 80.62 91 MET A C 1
ATOM 679 O O . MET A 1 91 ? -3.712 -8.109 -3.068 1.00 80.62 91 ME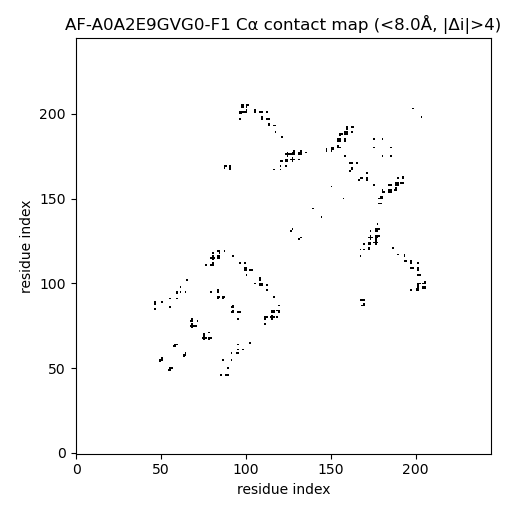T A O 1
ATOM 683 N N . LEU A 1 92 ? -4.933 -6.533 -4.094 1.00 81.62 92 LEU A N 1
ATOM 684 C CA . LEU A 1 92 ? -4.142 -6.470 -5.327 1.00 81.62 92 LEU A CA 1
ATOM 685 C C . LEU A 1 92 ? -3.291 -5.193 -5.421 1.00 81.62 92 LEU A C 1
ATOM 687 O O . LEU A 1 92 ? -2.826 -4.819 -6.488 1.00 81.62 92 LEU A O 1
ATOM 691 N N . ALA A 1 93 ? -3.067 -4.507 -4.297 1.00 84.88 93 ALA A N 1
ATOM 692 C CA . ALA A 1 93 ? -2.234 -3.302 -4.238 1.00 84.88 93 ALA A CA 1
ATOM 693 C C . ALA A 1 93 ? -0.727 -3.575 -4.436 1.00 84.88 93 ALA A C 1
ATOM 695 O O . ALA A 1 93 ? 0.026 -2.644 -4.707 1.00 84.88 93 ALA A O 1
ATOM 696 N N . GLY A 1 94 ? -0.281 -4.828 -4.285 1.00 85.12 94 GLY A N 1
ATOM 697 C CA . GLY A 1 94 ? 1.131 -5.221 -4.367 1.00 85.12 94 GLY A CA 1
ATOM 698 C C . GLY A 1 94 ? 1.777 -4.996 -5.741 1.00 85.12 94 GLY A C 1
ATOM 699 O O . GLY A 1 94 ? 2.757 -4.255 -5.807 1.00 85.12 94 GLY A O 1
ATOM 700 N N . PRO A 1 95 ? 1.249 -5.578 -6.837 1.00 86.38 95 PRO A N 1
ATOM 701 C CA . PRO A 1 95 ? 1.890 -5.512 -8.151 1.00 86.38 95 PRO A CA 1
ATOM 702 C C . PRO A 1 95 ? 2.222 -4.092 -8.647 1.00 86.38 95 PRO A C 1
ATOM 704 O O . PRO A 1 95 ? 3.374 -3.877 -9.028 1.00 86.38 95 PRO A O 1
ATOM 707 N N . PRO A 1 96 ? 1.326 -3.084 -8.564 1.00 88.31 96 PRO A N 1
ATOM 708 C CA . PRO A 1 96 ? 1.682 -1.719 -8.961 1.00 88.31 96 PRO A CA 1
ATOM 709 C C . PRO A 1 96 ? 2.845 -1.134 -8.144 1.00 88.31 96 PRO A C 1
ATOM 711 O O . PRO A 1 96 ? 3.703 -0.442 -8.688 1.00 88.31 96 PRO A O 1
ATOM 714 N N . ILE A 1 97 ? 2.915 -1.436 -6.841 1.00 89.62 97 ILE A N 1
ATOM 715 C CA . ILE A 1 97 ? 4.012 -0.994 -5.967 1.00 89.62 97 ILE A CA 1
ATOM 716 C C . ILE A 1 97 ? 5.335 -1.632 -6.402 1.00 89.62 97 ILE A C 1
ATOM 718 O O . ILE A 1 97 ? 6.348 -0.937 -6.481 1.00 89.62 97 ILE A O 1
ATOM 722 N N . TRP A 1 98 ? 5.330 -2.927 -6.727 1.00 89.00 98 TRP A N 1
ATOM 723 C CA . TRP A 1 98 ? 6.527 -3.656 -7.166 1.00 89.00 98 TRP A CA 1
ATOM 724 C C . TRP A 1 98 ? 7.074 -3.128 -8.490 1.00 89.00 98 TRP A C 1
ATOM 726 O O . TRP A 1 98 ? 8.285 -3.048 -8.681 1.00 89.00 98 TRP A O 1
ATOM 736 N N . LEU A 1 99 ? 6.175 -2.720 -9.385 1.00 87.94 99 LEU A N 1
ATOM 737 C CA . LEU A 1 99 ? 6.509 -2.218 -10.715 1.00 87.94 99 LEU A CA 1
ATOM 738 C C . LEU A 1 99 ? 6.878 -0.732 -10.729 1.00 87.94 99 LEU A C 1
ATOM 740 O O . LEU A 1 99 ? 7.461 -0.263 -11.706 1.00 87.94 99 LEU A O 1
ATOM 744 N N . SER A 1 100 ? 6.602 0.010 -9.655 1.00 89.56 100 SER A N 1
ATOM 745 C CA . SER A 1 100 ? 6.858 1.456 -9.582 1.00 89.56 100 SER A CA 1
ATOM 746 C C . SER A 1 100 ? 8.318 1.846 -9.844 1.00 89.56 100 SER A C 1
ATOM 748 O O . SER A 1 100 ? 8.574 2.900 -10.425 1.00 89.56 100 SER A O 1
ATOM 750 N N . GLY A 1 101 ? 9.278 0.981 -9.490 1.00 86.69 101 GLY A N 1
ATOM 751 C CA . GLY A 1 101 ? 10.706 1.192 -9.759 1.00 86.69 101 GLY A CA 1
ATOM 752 C C . GLY A 1 101 ? 11.069 1.186 -11.248 1.00 86.69 101 GLY A C 1
ATOM 753 O O . GLY A 1 101 ? 12.142 1.648 -11.614 1.00 86.69 101 GLY A O 1
ATOM 754 N N . SER A 1 102 ? 10.171 0.690 -12.103 1.00 86.31 102 SER A N 1
ATOM 755 C CA . SER A 1 102 ? 10.308 0.715 -13.562 1.00 86.31 102 SER A CA 1
ATOM 756 C C . SER A 1 102 ? 9.640 1.929 -14.222 1.00 86.31 102 SER A C 1
ATOM 758 O O . SER A 1 102 ? 9.797 2.112 -15.429 1.00 86.31 102 SER A O 1
ATOM 760 N N . LEU A 1 103 ? 8.873 2.709 -13.448 1.00 87.75 103 LEU A N 1
ATOM 761 C CA . LEU A 1 103 ? 8.137 3.902 -13.886 1.00 87.75 103 LEU A CA 1
ATOM 762 C C . LEU A 1 103 ? 8.894 5.188 -13.542 1.00 87.75 103 LEU A C 1
ATOM 764 O O . LEU A 1 103 ? 8.886 6.149 -14.304 1.00 87.75 103 LEU A O 1
ATOM 768 N N . TRP A 1 104 ? 9.558 5.207 -12.384 1.00 90.56 104 TRP A N 1
ATOM 769 C CA . TRP A 1 104 ? 10.289 6.367 -11.880 1.00 90.56 104 TRP A CA 1
ATOM 770 C C . TRP A 1 104 ? 11.659 5.969 -11.328 1.00 90.56 104 TRP A C 1
ATOM 772 O O . TRP A 1 104 ? 11.849 4.823 -10.917 1.00 90.56 104 TRP A O 1
ATOM 782 N N . PRO A 1 105 ? 12.601 6.927 -11.212 1.00 91.25 105 PRO A N 1
ATOM 783 C CA . PRO A 1 105 ? 13.829 6.724 -10.454 1.00 91.25 105 PRO A CA 1
ATOM 784 C C . PRO A 1 105 ? 13.540 6.206 -9.040 1.00 91.25 105 PRO A C 1
ATOM 786 O O . PRO A 1 105 ? 12.601 6.670 -8.389 1.00 91.25 105 PRO A O 1
ATOM 789 N N . ILE A 1 106 ? 14.385 5.298 -8.541 1.00 90.94 106 ILE A N 1
ATOM 790 C CA . ILE A 1 106 ? 14.173 4.568 -7.275 1.00 90.94 106 ILE A CA 1
ATOM 791 C C . ILE A 1 106 ? 13.719 5.470 -6.107 1.00 90.94 106 ILE A C 1
ATOM 793 O O . ILE A 1 106 ? 12.739 5.114 -5.450 1.00 90.94 106 ILE A O 1
ATOM 797 N N . PRO A 1 107 ? 14.336 6.641 -5.832 1.00 93.25 107 PRO A N 1
ATOM 798 C CA . PRO A 1 107 ? 13.891 7.493 -4.726 1.00 93.25 107 PRO A CA 1
ATOM 799 C C . PRO A 1 107 ? 12.446 7.993 -4.873 1.00 93.25 107 PRO A C 1
ATOM 801 O O . PRO A 1 107 ? 11.698 8.021 -3.895 1.00 93.25 107 PRO A O 1
ATOM 804 N N . LEU A 1 108 ? 12.033 8.355 -6.092 1.00 93.50 108 LEU A N 1
ATOM 805 C CA . LEU A 1 108 ? 10.673 8.814 -6.382 1.00 93.50 108 LEU A CA 1
ATOM 806 C C . LEU A 1 108 ? 9.677 7.653 -6.361 1.00 93.50 108 LEU A C 1
ATOM 808 O O . LEU A 1 108 ? 8.599 7.791 -5.788 1.00 93.50 108 LEU A O 1
ATOM 812 N N . ALA A 1 109 ? 10.059 6.492 -6.896 1.00 92.50 109 ALA A N 1
ATOM 813 C CA . ALA A 1 109 ? 9.245 5.281 -6.844 1.00 92.50 109 ALA A CA 1
ATOM 814 C C . ALA A 1 109 ? 8.940 4.854 -5.397 1.00 92.50 109 ALA A C 1
ATOM 816 O O . ALA A 1 109 ? 7.796 4.526 -5.075 1.00 92.50 109 ALA A O 1
ATOM 817 N N . ILE A 1 110 ? 9.931 4.928 -4.498 1.00 93.44 110 ILE A N 1
ATOM 818 C CA . ILE A 1 110 ? 9.745 4.676 -3.060 1.00 93.44 110 ILE A CA 1
ATOM 819 C C . ILE A 1 110 ? 8.776 5.696 -2.456 1.00 93.44 110 ILE A C 1
ATOM 821 O O . ILE A 1 110 ? 7.861 5.309 -1.730 1.00 93.44 110 ILE A O 1
ATOM 825 N N . LEU A 1 111 ? 8.946 6.987 -2.758 1.00 94.25 111 LEU A N 1
ATOM 826 C CA . LEU A 1 111 ? 8.084 8.044 -2.230 1.00 94.25 111 LEU A CA 1
ATOM 827 C C . LEU A 1 111 ? 6.623 7.858 -2.666 1.00 94.25 111 LEU A C 1
ATOM 829 O O . LEU A 1 111 ? 5.723 7.857 -1.824 1.00 94.25 111 LEU A O 1
ATOM 833 N N . TYR A 1 112 ? 6.380 7.666 -3.963 1.00 94.06 112 TYR A N 1
ATOM 834 C CA . TYR A 1 112 ? 5.032 7.476 -4.497 1.00 94.06 112 TYR A CA 1
ATOM 835 C C . TYR A 1 112 ? 4.400 6.183 -3.991 1.00 94.06 112 TYR A C 1
ATOM 837 O O . TYR A 1 112 ? 3.242 6.205 -3.582 1.00 94.06 112 TYR A O 1
ATOM 845 N N . SER A 1 113 ? 5.159 5.090 -3.906 1.00 93.44 113 SER A N 1
ATOM 84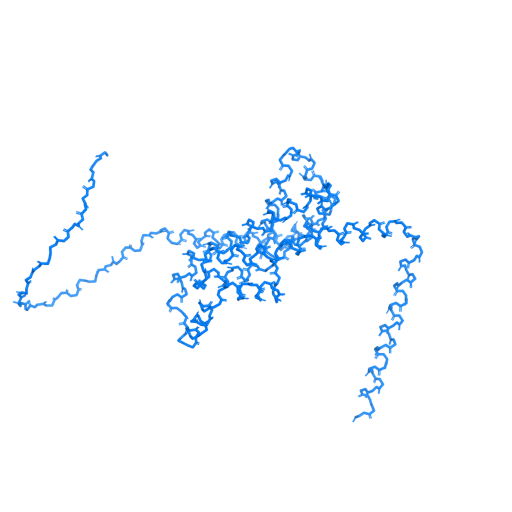6 C CA . SER A 1 113 ? 4.684 3.826 -3.332 1.00 93.44 113 SER A CA 1
ATOM 847 C C . SER A 1 113 ? 4.356 3.925 -1.845 1.00 93.44 113 SER A C 1
ATOM 849 O O . SER A 1 113 ? 3.360 3.353 -1.393 1.00 93.44 113 SER A O 1
ATOM 851 N N . ALA A 1 114 ? 5.137 4.686 -1.077 1.00 92.31 114 ALA A N 1
ATOM 852 C CA . ALA A 1 114 ? 4.867 4.912 0.338 1.00 92.31 114 ALA A CA 1
ATOM 853 C C . ALA A 1 114 ? 3.551 5.681 0.525 1.00 92.31 114 ALA A C 1
ATOM 855 O O . ALA A 1 114 ? 2.717 5.287 1.342 1.00 92.31 114 ALA A O 1
ATOM 856 N N . ILE A 1 115 ? 3.323 6.731 -0.272 1.00 93.44 115 ILE A N 1
ATOM 857 C CA . ILE A 1 115 ? 2.071 7.503 -0.261 1.00 93.44 115 ILE A CA 1
ATOM 858 C C . ILE A 1 115 ? 0.899 6.627 -0.719 1.00 93.44 115 ILE A C 1
ATOM 860 O O . ILE A 1 115 ? -0.127 6.568 -0.038 1.00 93.44 115 ILE A O 1
ATOM 864 N N . ALA A 1 116 ? 1.068 5.904 -1.826 1.00 92.06 116 ALA A N 1
ATOM 865 C CA . ALA A 1 116 ? 0.059 5.020 -2.399 1.00 92.06 116 ALA A CA 1
ATOM 866 C C . ALA A 1 116 ? -0.344 3.888 -1.446 1.00 92.06 116 ALA A C 1
ATOM 868 O O . ALA A 1 116 ? -1.494 3.470 -1.456 1.00 92.06 116 ALA A O 1
ATOM 869 N N . SER A 1 117 ? 0.560 3.440 -0.572 1.00 90.12 117 SER A N 1
ATOM 870 C CA . SER A 1 117 ? 0.260 2.445 0.465 1.00 90.12 117 SER A CA 1
ATOM 871 C C . SER A 1 117 ? -0.358 3.064 1.723 1.00 90.12 117 SER A C 1
ATOM 873 O O . SER A 1 117 ? -1.223 2.462 2.368 1.00 90.12 117 SER A O 1
ATOM 875 N N . ALA A 1 118 ? 0.078 4.269 2.098 1.00 90.62 118 ALA A N 1
ATOM 876 C CA . ALA A 1 118 ? -0.361 4.949 3.313 1.00 90.62 118 ALA A CA 1
ATOM 877 C C . ALA A 1 118 ? -1.785 5.511 3.198 1.00 90.62 118 ALA A C 1
ATOM 879 O O . ALA A 1 118 ? -2.551 5.418 4.159 1.00 90.62 118 ALA A O 1
ATOM 880 N N . VAL A 1 119 ? -2.157 6.073 2.044 1.00 92.25 119 VAL A N 1
ATOM 881 C CA . VAL A 1 119 ? -3.472 6.703 1.836 1.00 92.25 119 VAL A CA 1
ATOM 882 C C . VAL A 1 119 ? -4.625 5.698 2.002 1.00 92.25 119 VAL A C 1
ATOM 884 O O . VAL A 1 119 ? -5.491 5.949 2.845 1.00 92.25 119 VAL A O 1
ATOM 887 N N . PRO A 1 120 ? -4.647 4.542 1.308 1.00 90.19 120 PRO A N 1
ATOM 888 C CA . PRO A 1 120 ? -5.696 3.539 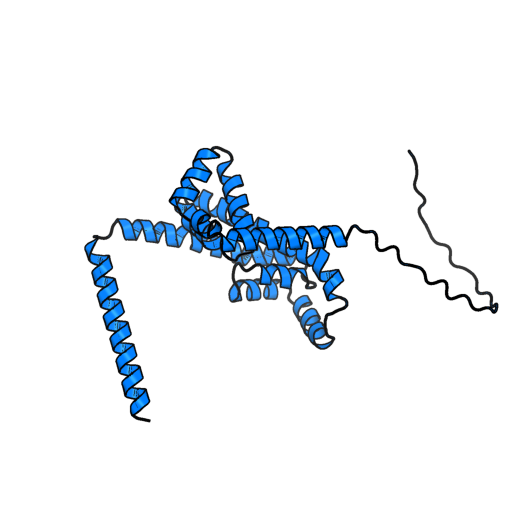1.481 1.00 90.19 120 PRO A CA 1
ATOM 889 C C . PRO A 1 120 ? -5.717 2.975 2.898 1.00 90.19 120 PRO A C 1
ATOM 891 O O . PRO A 1 120 ? -6.782 2.912 3.510 1.00 90.19 120 PRO A O 1
ATOM 894 N N . SER A 1 121 ? -4.540 2.670 3.458 1.00 89.25 121 SER A N 1
ATOM 895 C CA . SER A 1 121 ? -4.399 2.202 4.841 1.00 89.25 121 SER A CA 1
ATOM 896 C C . SER A 1 121 ? -5.070 3.167 5.825 1.00 89.25 121 SER A C 1
ATOM 898 O O . SER A 1 121 ? -5.825 2.766 6.714 1.00 89.25 121 SER A O 1
ATOM 900 N N . LEU A 1 122 ? -4.813 4.470 5.692 1.00 90.38 122 LEU A N 1
ATOM 901 C CA . LEU A 1 122 ? -5.392 5.481 6.572 1.00 90.38 122 LEU A CA 1
ATOM 902 C C . LEU A 1 122 ? -6.902 5.624 6.366 1.00 90.38 122 LEU A C 1
ATOM 904 O O . LEU A 1 122 ? -7.632 5.787 7.345 1.00 90.38 122 LEU A O 1
ATOM 908 N N . LEU A 1 123 ? -7.376 5.543 5.121 1.00 90.38 123 LEU A N 1
ATOM 909 C CA . LEU A 1 123 ? -8.800 5.603 4.797 1.00 90.38 123 LEU A CA 1
ATOM 910 C C . LEU A 1 123 ? -9.564 4.415 5.383 1.00 90.38 123 LEU A C 1
ATOM 912 O O . LEU A 1 123 ? -10.586 4.627 6.035 1.00 90.38 123 LEU A O 1
ATOM 916 N N . PHE A 1 124 ? -9.055 3.193 5.222 1.00 88.50 124 PHE A N 1
ATOM 917 C CA . PHE A 1 124 ? -9.653 1.980 5.782 1.00 88.50 124 PHE A CA 1
ATOM 918 C C . PHE A 1 124 ? -9.692 2.025 7.307 1.00 88.50 124 PHE A C 1
ATOM 920 O O . PHE A 1 124 ? -10.748 1.814 7.907 1.00 88.50 124 PHE A O 1
ATOM 927 N N . TYR A 1 125 ? -8.581 2.408 7.933 1.00 88.88 125 TYR A N 1
ATOM 928 C CA . TYR A 1 125 ? -8.508 2.613 9.374 1.00 88.88 125 TYR A CA 1
ATOM 929 C C . TYR A 1 125 ? -9.510 3.662 9.872 1.00 88.88 125 TYR A C 1
ATOM 931 O O . TYR A 1 125 ? -10.258 3.427 10.824 1.00 88.88 125 TYR A O 1
ATOM 939 N N . ALA A 1 126 ? -9.562 4.829 9.224 1.00 88.62 126 ALA A N 1
ATOM 940 C CA . ALA A 1 126 ? -10.459 5.910 9.613 1.00 88.62 126 ALA A CA 1
ATOM 941 C C . ALA A 1 126 ? -11.934 5.540 9.396 1.00 88.62 126 ALA A C 1
ATOM 943 O O . ALA A 1 126 ? -12.783 5.884 10.225 1.00 88.62 126 ALA A O 1
ATOM 944 N N . ALA A 1 127 ? -12.243 4.830 8.309 1.00 87.12 127 ALA A N 1
ATOM 945 C CA . ALA A 1 127 ? -13.574 4.311 8.027 1.00 87.12 127 ALA A CA 1
ATOM 946 C C . ALA A 1 127 ? -13.998 3.301 9.099 1.00 87.12 127 ALA A C 1
ATOM 948 O O . ALA A 1 127 ? -15.056 3.467 9.707 1.00 87.12 127 ALA A O 1
ATOM 949 N N . ALA A 1 128 ? -13.146 2.326 9.416 1.00 85.75 128 ALA A N 1
ATOM 950 C CA . ALA A 1 128 ? -13.404 1.332 10.450 1.00 85.75 128 ALA A CA 1
ATOM 951 C C . ALA A 1 128 ? -13.550 1.955 11.845 1.00 85.75 128 ALA A C 1
ATOM 953 O O . ALA A 1 128 ? -14.468 1.603 12.584 1.00 85.75 128 ALA A O 1
ATOM 954 N N . ARG A 1 129 ? -12.743 2.965 12.180 1.00 85.56 129 ARG A N 1
ATOM 955 C CA . ARG A 1 129 ? -12.871 3.709 13.439 1.00 85.56 129 ARG A CA 1
ATOM 956 C C . ARG A 1 129 ? -14.190 4.460 13.570 1.00 85.56 129 ARG A C 1
ATOM 958 O O . ARG A 1 129 ? -14.741 4.535 14.663 1.00 85.56 129 ARG A O 1
ATOM 965 N N . ARG A 1 130 ? -14.694 5.047 12.485 1.00 84.06 130 ARG A N 1
ATOM 966 C CA . ARG A 1 130 ? -15.944 5.824 12.517 1.00 84.06 130 ARG A CA 1
ATOM 967 C C . ARG A 1 130 ? -17.190 4.951 12.408 1.00 84.06 130 ARG A C 1
ATOM 969 O O . ARG A 1 130 ? -18.212 5.310 12.970 1.00 84.06 130 ARG A O 1
ATOM 976 N N . LEU A 1 131 ? -17.122 3.856 11.657 1.00 81.12 131 LEU A N 1
ATOM 977 C CA . LEU A 1 131 ? -18.284 3.026 11.318 1.00 81.12 131 LEU A CA 1
ATOM 978 C C . LEU A 1 131 ? -18.336 1.742 12.136 1.00 81.12 131 LEU A C 1
ATOM 980 O O . LEU A 1 131 ? -19.394 1.334 12.606 1.00 81.12 131 LEU A O 1
ATOM 984 N N . GLY A 1 132 ? -17.181 1.111 12.305 1.00 71.44 132 GLY A N 1
ATOM 985 C CA . GLY A 1 132 ? -17.054 -0.156 12.997 1.00 71.44 132 GLY A CA 1
ATOM 986 C C . GLY A 1 132 ? -17.113 -0.005 14.509 1.00 71.44 132 GLY A C 1
ATOM 987 O O . GLY A 1 132 ? -17.628 -0.899 15.157 1.00 71.44 132 GLY A O 1
ATOM 988 N N . ARG A 1 133 ? -16.685 1.125 15.091 1.00 68.94 133 ARG A N 1
ATOM 989 C CA . ARG A 1 133 ? -16.714 1.296 16.555 1.00 68.94 133 ARG A CA 1
ATOM 990 C C . ARG A 1 133 ? -18.135 1.363 17.121 1.00 68.94 133 ARG A C 1
ATOM 992 O O . ARG A 1 133 ? -18.399 0.753 18.146 1.00 68.94 133 ARG A O 1
ATOM 999 N N . GLU A 1 134 ? -19.053 2.040 16.429 1.00 69.25 134 GLU A N 1
ATOM 1000 C CA . GLU A 1 134 ? -20.480 2.066 16.795 1.00 69.25 134 GLU A CA 1
ATOM 1001 C C . GLU A 1 134 ? -21.148 0.703 16.556 1.00 69.25 134 GLU A C 1
ATOM 1003 O O . GLU A 1 134 ? -21.913 0.234 17.387 1.00 69.25 134 GLU A O 1
ATOM 1008 N N . TRP A 1 135 ? -20.824 0.030 15.447 1.00 67.19 135 TRP A N 1
ATOM 1009 C CA . TRP A 1 135 ? -21.385 -1.287 15.123 1.00 67.19 135 TRP A CA 1
ATOM 1010 C C . TRP A 1 135 ? -20.860 -2.418 16.024 1.00 67.19 135 TRP A C 1
ATOM 1012 O O . TRP A 1 135 ? -21.598 -3.356 16.335 1.00 67.19 135 TRP A O 1
ATOM 1022 N N . ALA A 1 136 ? -19.591 -2.344 16.427 1.00 66.94 136 ALA A N 1
ATOM 1023 C CA . ALA A 1 136 ? -18.918 -3.354 17.231 1.00 66.94 136 ALA A CA 1
ATOM 1024 C C . ALA A 1 136 ? -19.183 -3.174 18.729 1.00 66.94 136 ALA A C 1
ATOM 1026 O O . ALA A 1 136 ? -19.266 -4.179 19.427 1.00 66.94 136 ALA A O 1
ATOM 1027 N N . ALA A 1 137 ? -19.391 -1.946 19.224 1.00 65.56 137 ALA A N 1
ATOM 1028 C CA . ALA A 1 137 ? -19.698 -1.700 20.638 1.00 65.56 137 ALA A CA 1
ATOM 1029 C C . ALA A 1 137 ? -20.869 -2.561 21.155 1.00 65.56 137 ALA A C 1
ATOM 1031 O O . ALA A 1 137 ? -20.803 -3.079 22.267 1.00 65.56 137 ALA A O 1
ATOM 1032 N N . ASP A 1 138 ? -21.877 -2.799 20.311 1.00 66.19 138 ASP A N 1
ATOM 1033 C CA . ASP A 1 138 ? -23.063 -3.594 20.655 1.00 66.19 138 ASP A CA 1
ATOM 1034 C C . ASP A 1 138 ? -22.901 -5.107 20.393 1.00 66.19 138 ASP A C 1
ATOM 1036 O O . ASP A 1 138 ? -23.777 -5.900 20.736 1.00 66.19 138 ASP A O 1
ATOM 1040 N N . ARG A 1 139 ? -21.803 -5.532 19.751 1.00 67.88 139 ARG A N 1
ATOM 1041 C CA . ARG A 1 139 ? -21.581 -6.914 19.278 1.00 67.88 139 ARG A CA 1
ATOM 1042 C C . ARG A 1 139 ? -20.300 -7.571 19.793 1.00 67.88 139 ARG A C 1
ATOM 1044 O O . ARG A 1 139 ? -20.123 -8.768 19.569 1.00 67.88 139 ARG A O 1
ATOM 1051 N N . ILE A 1 140 ? -19.412 -6.839 20.468 1.00 67.81 140 ILE A N 1
ATOM 1052 C CA . ILE A 1 140 ? -18.168 -7.391 21.020 1.00 67.81 140 ILE A CA 1
ATOM 1053 C C . ILE A 1 140 ? -18.496 -8.264 22.248 1.00 67.81 140 ILE A C 1
ATOM 1055 O O . ILE A 1 140 ? -18.989 -7.759 23.259 1.00 67.81 140 ILE A O 1
ATOM 1059 N N . PRO A 1 141 ? -18.200 -9.579 22.216 1.00 70.38 141 PRO A N 1
ATOM 1060 C CA . PRO A 1 141 ? -18.370 -10.458 23.367 1.00 70.38 141 PRO A CA 1
ATOM 1061 C C . PRO A 1 141 ? -17.483 -10.016 24.535 1.00 70.38 141 PRO A C 1
ATOM 1063 O O . PRO A 1 141 ? -16.328 -9.640 24.337 1.00 70.38 141 PRO A O 1
ATOM 1066 N N . ALA A 1 142 ? -17.953 -10.184 25.774 1.00 69.06 142 ALA A N 1
ATOM 1067 C CA . ALA A 1 142 ? -17.183 -9.836 26.976 1.00 69.06 142 ALA A CA 1
ATOM 1068 C C . ALA A 1 142 ? -15.789 -10.501 27.040 1.00 69.06 142 ALA A C 1
ATOM 1070 O O . ALA A 1 142 ? -14.859 -9.941 27.615 1.00 69.06 142 ALA A O 1
ATOM 1071 N N . ARG A 1 143 ? -15.608 -11.664 26.393 1.00 67.94 143 ARG A N 1
ATOM 1072 C CA . ARG A 1 143 ? -14.306 -12.348 26.276 1.00 67.94 143 ARG A CA 1
ATOM 1073 C C . ARG A 1 143 ? -13.272 -11.557 25.463 1.00 67.94 143 ARG A C 1
ATOM 1075 O O . ARG A 1 143 ? -12.084 -11.684 25.740 1.00 67.94 143 ARG A O 1
ATOM 1082 N N . LEU A 1 144 ? -13.705 -10.746 24.493 1.00 66.62 144 LEU A N 1
ATOM 1083 C CA . LEU A 1 144 ? -12.827 -9.917 23.658 1.00 66.62 144 LEU A CA 1
ATOM 1084 C C . LEU A 1 144 ? -12.436 -8.593 24.332 1.00 66.62 144 LEU A C 1
ATOM 1086 O O . LEU A 1 144 ? -11.362 -8.078 24.035 1.00 66.62 144 LEU A O 1
ATOM 1090 N N . ARG A 1 145 ? -13.204 -8.108 25.319 1.00 68.25 145 ARG A N 1
ATOM 1091 C CA . ARG A 1 145 ? -12.850 -6.903 26.100 1.00 68.25 145 ARG A CA 1
ATOM 1092 C C . ARG A 1 145 ? -11.508 -7.038 26.829 1.00 68.25 145 ARG A C 1
ATOM 1094 O O . ARG A 1 145 ? -10.721 -6.103 26.855 1.00 68.25 145 ARG A O 1
ATOM 1101 N N . ARG A 1 146 ? -11.180 -8.238 27.328 1.00 68.06 146 ARG A N 1
ATOM 1102 C CA . ARG A 1 146 ? -9.867 -8.519 27.944 1.00 68.06 146 ARG A CA 1
ATOM 1103 C C . ARG A 1 146 ? -8.704 -8.401 26.949 1.00 68.06 146 ARG A C 1
ATOM 1105 O O . ARG A 1 146 ? -7.574 -8.120 27.345 1.00 68.06 146 ARG A O 1
ATOM 1112 N N . TYR A 1 147 ? -8.957 -8.657 25.665 1.00 66.25 147 TYR A N 1
ATOM 1113 C CA . TYR A 1 147 ? -7.962 -8.443 24.619 1.00 66.25 147 TYR A CA 1
ATOM 1114 C C . TYR A 1 147 ? -7.867 -6.960 24.267 1.00 66.25 147 TYR A C 1
ATOM 1116 O O . TYR A 1 147 ? -6.752 -6.478 24.135 1.00 66.25 147 TYR A O 1
ATOM 1124 N N . GLU A 1 148 ? -8.978 -6.219 24.217 1.00 68.81 148 GLU A N 1
ATOM 1125 C CA . GLU A 1 148 ? -8.958 -4.753 24.054 1.00 68.81 148 GLU A CA 1
ATOM 1126 C C . GLU A 1 148 ? -8.119 -4.053 25.127 1.00 68.81 148 GLU A C 1
ATOM 1128 O O . GLU A 1 148 ? -7.254 -3.252 24.785 1.00 68.81 148 GLU A O 1
ATOM 1133 N N . GLU A 1 149 ? -8.264 -4.425 26.398 1.00 69.44 149 GLU A N 1
ATOM 1134 C CA . GLU A 1 149 ? -7.452 -3.861 27.489 1.00 69.44 149 GLU A CA 1
ATOM 1135 C C . GLU A 1 149 ? -5.949 -4.145 27.306 1.00 69.44 149 GLU A C 1
ATOM 1137 O O . GLU A 1 149 ? -5.103 -3.286 27.547 1.00 69.44 149 GLU A O 1
ATOM 1142 N N . ARG A 1 150 ? -5.584 -5.338 26.814 1.00 67.75 150 ARG A N 1
ATOM 1143 C CA . ARG A 1 150 ? -4.184 -5.675 26.485 1.00 67.75 150 ARG A CA 1
ATOM 1144 C C . ARG A 1 150 ? -3.676 -4.930 25.249 1.00 67.75 150 ARG A C 1
ATOM 1146 O O . ARG A 1 150 ? -2.495 -4.591 25.181 1.00 67.75 150 ARG A O 1
ATOM 1153 N N . LEU A 1 151 ? -4.553 -4.668 24.282 1.00 67.94 151 LEU A N 1
ATOM 1154 C CA . LEU A 1 151 ? -4.253 -3.879 23.087 1.00 67.94 151 LEU A CA 1
ATOM 1155 C C . LEU A 1 151 ? -3.999 -2.405 23.445 1.00 67.94 151 LEU A C 1
ATOM 1157 O O . LEU A 1 151 ? -3.125 -1.774 22.850 1.00 67.94 151 LEU A O 1
ATOM 1161 N N . GLU A 1 152 ? -4.704 -1.875 24.446 1.00 69.62 152 GLU A N 1
ATOM 1162 C CA . GLU A 1 152 ? -4.509 -0.520 24.978 1.00 69.62 152 GLU A CA 1
ATOM 1163 C C . GLU A 1 152 ? -3.199 -0.347 25.753 1.00 69.62 152 GLU A C 1
ATOM 1165 O O . GLU A 1 152 ? -2.632 0.745 25.743 1.00 69.62 152 GLU A O 1
ATOM 1170 N N . GLN A 1 153 ? -2.678 -1.409 26.376 1.00 75.56 153 GLN A N 1
ATOM 1171 C CA . GLN A 1 153 ? -1.401 -1.356 27.100 1.00 75.56 153 GLN A CA 1
ATOM 1172 C C . GLN A 1 153 ? -0.206 -1.144 26.159 1.00 75.56 153 GLN A C 1
ATOM 1174 O O . GLN A 1 153 ? 0.719 -0.397 26.480 1.00 75.56 153 GLN A O 1
ATOM 1179 N N . HIS A 1 154 ? -0.226 -1.764 24.973 1.00 78.44 154 HIS A N 1
ATOM 1180 C CA . HIS A 1 154 ? 0.852 -1.651 23.983 1.00 78.44 154 HIS A CA 1
ATOM 1181 C C . HIS A 1 154 ? 0.317 -1.455 22.552 1.00 78.44 154 HIS A C 1
ATOM 1183 O O . HIS A 1 154 ? 0.514 -2.308 21.675 1.00 78.44 154 HIS A O 1
ATOM 1189 N N . PRO A 1 155 ? -0.314 -0.302 22.268 1.00 75.69 155 PRO A N 1
ATOM 1190 C CA . PRO A 1 155 ? -0.995 -0.052 21.000 1.00 75.69 155 PRO A CA 1
ATOM 1191 C C . PRO A 1 155 ? -0.024 -0.072 19.817 1.00 75.69 155 PRO A C 1
ATOM 1193 O O . PRO A 1 155 ? -0.317 -0.674 18.790 1.00 75.69 155 PRO A O 1
ATOM 1196 N N . LEU A 1 156 ? 1.168 0.512 19.975 1.00 78.31 156 LEU A N 1
ATOM 1197 C CA . LEU A 1 156 ? 2.181 0.557 18.917 1.00 78.31 156 LEU A CA 1
ATOM 1198 C C . LEU A 1 156 ? 2.734 -0.836 18.585 1.00 78.31 15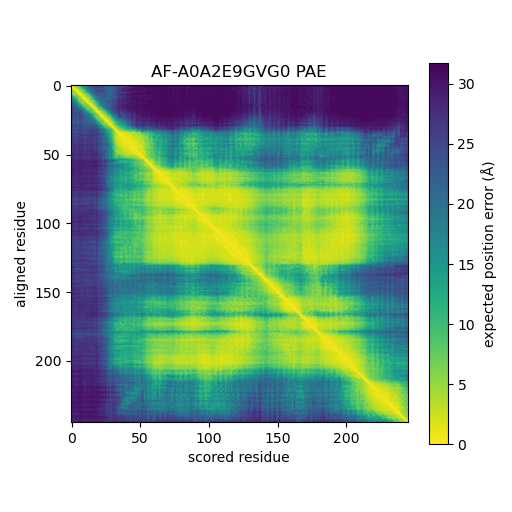6 LEU A C 1
ATOM 1200 O O . LEU A 1 156 ? 2.797 -1.206 17.415 1.00 78.31 156 LEU A O 1
ATOM 1204 N N . ARG A 1 157 ? 3.073 -1.636 19.607 1.00 78.81 157 ARG A N 1
ATOM 1205 C CA . ARG A 1 157 ? 3.577 -3.006 19.417 1.00 78.81 157 ARG A CA 1
ATOM 1206 C C . ARG A 1 157 ? 2.550 -3.879 18.705 1.00 78.81 157 ARG A C 1
ATOM 1208 O O . ARG A 1 157 ? 2.918 -4.664 17.839 1.00 78.81 157 ARG A O 1
ATOM 1215 N N . THR A 1 158 ? 1.273 -3.712 19.037 1.00 77.56 158 THR A N 1
ATOM 1216 C CA . THR A 1 158 ? 0.204 -4.465 18.384 1.00 77.56 158 THR A CA 1
ATOM 1217 C C . THR A 1 158 ? 0.088 -4.111 16.905 1.00 77.56 158 THR A C 1
ATOM 1219 O O . THR A 1 158 ? 0.069 -5.017 16.077 1.00 77.56 158 THR A O 1
ATOM 1222 N N . VAL A 1 159 ? 0.052 -2.820 16.553 1.00 78.38 159 VAL A N 1
ATOM 1223 C CA . VAL A 1 159 ? -0.028 -2.404 15.141 1.00 78.38 159 VAL A CA 1
ATOM 1224 C C . VAL A 1 159 ? 1.139 -2.975 14.342 1.00 78.38 159 VAL A C 1
ATOM 1226 O O . VAL A 1 159 ? 0.926 -3.514 13.260 1.00 78.38 159 VAL A O 1
ATOM 1229 N N . VAL A 1 160 ? 2.353 -2.906 14.892 1.00 78.81 160 VAL A N 1
ATOM 1230 C CA . VAL A 1 160 ? 3.555 -3.437 14.239 1.00 78.81 160 VAL A CA 1
ATOM 1231 C C . VAL A 1 160 ? 3.468 -4.955 14.063 1.00 78.81 160 VAL A C 1
ATOM 1233 O O . VAL A 1 160 ? 3.687 -5.442 12.961 1.00 78.81 160 VAL A O 1
ATOM 1236 N N . LEU A 1 161 ? 3.101 -5.711 15.104 1.00 79.62 161 LEU A N 1
ATOM 1237 C CA . LEU A 1 161 ? 2.992 -7.174 15.023 1.00 79.62 161 LEU A CA 1
ATOM 1238 C C . LEU A 1 161 ? 1.898 -7.631 14.055 1.00 79.62 161 LEU A C 1
ATOM 1240 O O . LEU A 1 161 ? 2.129 -8.536 13.259 1.00 79.62 161 LEU A O 1
ATOM 1244 N N . LEU A 1 162 ? 0.725 -6.995 14.091 1.00 76.44 162 LEU A N 1
ATOM 1245 C CA . LEU A 1 162 ? -0.366 -7.311 13.170 1.00 76.44 162 LEU A CA 1
ATOM 1246 C C . LEU A 1 162 ? 0.028 -7.010 11.723 1.00 76.44 162 LEU A C 1
ATOM 1248 O O . LEU A 1 162 ? -0.233 -7.829 10.847 1.00 76.44 162 LEU A O 1
ATOM 1252 N N . ARG A 1 163 ? 0.706 -5.882 11.476 1.00 79.25 163 ARG A N 1
ATOM 1253 C CA . ARG A 1 163 ? 1.212 -5.531 10.141 1.00 79.25 163 ARG A CA 1
ATOM 1254 C C . ARG A 1 163 ? 2.362 -6.422 9.680 1.00 79.25 163 ARG A C 1
ATOM 1256 O O . ARG A 1 163 ? 2.484 -6.649 8.487 1.00 79.25 163 ARG A O 1
ATOM 1263 N N . LEU A 1 164 ? 3.176 -6.960 10.584 1.00 74.25 164 LEU A N 1
ATOM 1264 C CA . LEU A 1 164 ? 4.202 -7.946 10.231 1.00 74.25 164 LEU A CA 1
ATOM 1265 C C . LEU A 1 164 ? 3.592 -9.308 9.877 1.00 74.25 164 LEU A C 1
ATOM 1267 O O . LEU A 1 164 ? 4.054 -9.949 8.940 1.00 74.25 164 LEU A O 1
ATOM 1271 N N . LEU A 1 165 ? 2.557 -9.742 10.602 1.00 73.31 165 LEU A N 1
ATOM 1272 C CA . LEU A 1 165 ? 1.926 -11.047 10.388 1.00 73.31 165 LEU A CA 1
ATOM 1273 C C . LEU A 1 165 ? 1.020 -11.073 9.150 1.00 73.31 165 LEU A C 1
ATOM 1275 O O . LEU A 1 165 ? 0.970 -12.071 8.441 1.00 73.31 165 LEU A O 1
ATOM 1279 N N . LEU A 1 166 ? 0.275 -9.991 8.918 1.00 68.06 166 LEU A N 1
ATOM 1280 C CA . LEU A 1 166 ? -0.778 -9.922 7.902 1.00 68.06 166 LEU A CA 1
ATOM 1281 C C . LEU A 1 166 ? -0.458 -8.934 6.766 1.00 68.06 166 LEU A C 1
ATOM 1283 O O . LEU A 1 166 ? -1.277 -8.765 5.868 1.00 68.06 166 LEU A O 1
ATOM 1287 N N . TRP A 1 167 ? 0.733 -8.325 6.773 1.00 68.62 167 TRP A N 1
ATOM 1288 C CA . TRP A 1 167 ? 1.240 -7.414 5.741 1.00 68.62 167 TRP A CA 1
ATOM 1289 C C . TRP A 1 167 ? 0.326 -6.195 5.459 1.00 68.62 167 TRP A C 1
ATOM 1291 O O . TRP A 1 167 ? -0.320 -5.656 6.362 1.00 68.62 167 TRP A O 1
ATOM 1301 N N . ILE A 1 168 ? 0.307 -5.727 4.201 1.00 64.62 168 ILE A N 1
ATOM 1302 C CA . ILE A 1 168 ? -0.631 -4.748 3.630 1.00 64.62 168 ILE A CA 1
ATOM 1303 C C . ILE A 1 168 ? -1.966 -5.457 3.381 1.00 64.62 168 ILE A C 1
ATOM 1305 O O . ILE A 1 168 ? -2.258 -5.903 2.272 1.00 64.62 168 ILE A O 1
ATOM 1309 N N . ASN A 1 169 ? -2.764 -5.605 4.435 1.00 75.00 169 ASN A N 1
ATOM 1310 C CA . ASN A 1 169 ? -4.080 -6.222 4.346 1.00 75.00 169 ASN A CA 1
ATOM 1311 C C . ASN A 1 169 ? -5.149 -5.275 4.907 1.00 75.00 169 ASN A C 1
ATOM 1313 O O . ASN A 1 169 ? -5.048 -4.884 6.076 1.00 75.00 169 ASN A O 1
ATOM 1317 N N . PRO A 1 170 ? -6.205 -4.955 4.132 1.00 80.62 170 PRO A N 1
ATOM 1318 C CA . PRO A 1 170 ? -7.297 -4.107 4.605 1.00 80.62 170 PRO A CA 1
ATOM 1319 C C . PRO A 1 170 ? -7.957 -4.645 5.883 1.00 80.62 170 PRO A C 1
ATOM 1321 O O . PRO A 1 170 ? -8.453 -3.862 6.692 1.00 80.62 170 PRO A O 1
ATOM 1324 N N . ALA A 1 171 ? -7.920 -5.960 6.126 1.00 80.31 171 ALA A N 1
ATOM 1325 C CA . ALA A 1 171 ? -8.426 -6.566 7.354 1.00 80.31 171 ALA A CA 1
ATOM 1326 C C . ALA A 1 171 ? -7.690 -6.070 8.608 1.00 80.31 171 ALA A C 1
ATOM 1328 O O . ALA A 1 171 ? -8.327 -5.866 9.641 1.00 80.31 171 ALA A O 1
ATOM 1329 N N . VAL A 1 172 ? -6.375 -5.832 8.529 1.00 81.69 172 VAL A N 1
ATOM 1330 C CA . VAL A 1 172 ? -5.587 -5.288 9.649 1.00 81.69 172 VAL A CA 1
ATOM 1331 C C . VAL A 1 172 ? -6.016 -3.865 9.949 1.00 81.69 172 VAL A C 1
ATOM 1333 O O . VAL A 1 172 ? -6.243 -3.521 11.106 1.00 81.69 172 VAL A O 1
ATOM 1336 N N . ASP A 1 173 ? -6.168 -3.047 8.913 1.00 86.12 173 ASP A N 1
ATOM 1337 C CA . ASP A 1 173 ? -6.536 -1.642 9.073 1.00 86.12 173 ASP A CA 1
ATOM 1338 C C . ASP A 1 173 ? -7.953 -1.502 9.624 1.00 86.12 173 ASP A C 1
ATOM 1340 O O . ASP A 1 173 ? -8.206 -0.654 10.483 1.00 86.12 173 ASP A O 1
ATOM 1344 N N . ILE A 1 174 ? -8.858 -2.396 9.215 1.00 83.94 174 ILE A N 1
ATOM 1345 C CA . ILE A 1 174 ? -10.200 -2.491 9.785 1.00 83.94 174 ILE A CA 1
ATOM 1346 C C . ILE A 1 174 ? -10.135 -2.936 11.248 1.00 83.94 174 ILE A C 1
ATOM 1348 O O . ILE A 1 174 ? -10.708 -2.269 12.107 1.00 83.94 174 ILE A O 1
ATOM 1352 N N . LEU A 1 175 ? -9.413 -4.015 11.559 1.00 83.00 175 LEU A N 1
ATOM 1353 C CA . LEU A 1 175 ? -9.287 -4.551 12.917 1.00 83.00 175 LEU A CA 1
ATOM 1354 C C . LEU A 1 175 ? -8.719 -3.506 13.887 1.00 83.00 175 LEU A C 1
ATOM 1356 O O . LEU A 1 175 ? -9.287 -3.244 14.948 1.00 83.00 175 LEU A O 1
ATOM 1360 N N . VAL A 1 176 ? -7.618 -2.865 13.498 1.00 81.56 176 VAL A N 1
ATOM 1361 C CA . VAL A 1 176 ? -6.967 -1.818 14.290 1.00 81.56 176 VAL A CA 1
ATOM 1362 C C . VAL A 1 176 ? -7.846 -0.566 14.357 1.00 81.56 176 VAL A C 1
ATOM 1364 O O . VAL A 1 176 ? -7.882 0.093 15.395 1.00 81.56 176 VAL A O 1
ATOM 1367 N N . GLY A 1 177 ? -8.605 -0.256 13.304 1.00 82.94 177 GLY A N 1
ATOM 1368 C CA . GLY A 1 177 ? -9.565 0.849 13.284 1.00 82.94 177 GLY A CA 1
ATOM 1369 C C . GLY A 1 177 ? -10.732 0.664 14.252 1.00 82.94 177 GLY A C 1
ATOM 1370 O O . GLY A 1 177 ? -11.105 1.616 14.937 1.00 82.94 177 GLY A O 1
ATOM 1371 N N . VAL A 1 178 ? -11.276 -0.552 14.360 1.00 80.25 178 VAL A N 1
ATOM 1372 C CA . VAL A 1 178 ? -12.340 -0.880 15.328 1.00 80.25 178 VAL A CA 1
ATOM 1373 C C . VAL A 1 178 ? -11.816 -0.839 16.768 1.00 80.25 178 VAL A C 1
ATOM 1375 O O . VAL A 1 178 ? -12.551 -0.452 17.673 1.00 80.25 178 VAL A O 1
ATOM 1378 N N . SER A 1 179 ? -10.540 -1.166 16.975 1.00 78.75 179 SER A N 1
ATOM 1379 C CA . SER A 1 179 ? -9.909 -1.162 18.297 1.00 78.75 179 SER A CA 1
ATOM 1380 C C . SER A 1 179 ? -9.684 0.243 18.896 1.00 78.75 179 SER A C 1
ATOM 1382 O O . SER A 1 179 ? -9.767 1.290 18.238 1.00 78.75 179 SER A O 1
ATOM 1384 N N . ALA A 1 180 ? -9.315 0.281 20.178 1.00 72.69 180 ALA A N 1
ATOM 1385 C CA . ALA A 1 180 ? -9.013 1.511 20.913 1.00 72.69 180 ALA A CA 1
ATOM 1386 C C . ALA A 1 180 ? -7.673 2.192 20.535 1.00 72.69 180 ALA A C 1
ATOM 1388 O O . ALA A 1 180 ? -7.350 3.265 21.045 1.00 72.69 180 ALA A O 1
ATOM 1389 N N . VAL A 1 181 ? -6.894 1.642 19.597 1.00 79.62 181 VAL A N 1
ATOM 1390 C CA . VAL A 1 181 ? -5.565 2.159 19.214 1.00 79.62 181 VAL A CA 1
ATOM 1391 C C . VAL A 1 181 ? -5.632 3.592 18.677 1.00 79.62 181 VAL A C 1
ATOM 1393 O O . VAL A 1 181 ? -6.266 3.843 17.659 1.00 79.62 181 VAL A O 1
ATOM 1396 N N . SER A 1 182 ? -4.959 4.560 19.303 1.00 82.56 182 SER A N 1
ATOM 1397 C CA . SER A 1 182 ? -4.969 5.964 18.848 1.00 82.56 182 SER A CA 1
ATOM 1398 C C . SER A 1 182 ? -4.450 6.142 17.407 1.00 82.56 182 SER A C 1
ATOM 1400 O O . SER A 1 182 ? -3.565 5.415 16.955 1.00 82.56 182 SER A O 1
ATOM 1402 N N . THR A 1 183 ? -4.966 7.146 16.684 1.00 84.62 183 THR A N 1
ATOM 1403 C CA . THR A 1 183 ? -4.552 7.435 15.293 1.00 84.62 183 THR A CA 1
ATOM 1404 C C . THR A 1 183 ? -3.052 7.707 15.188 1.00 84.62 183 THR A C 1
ATOM 1406 O O . THR A 1 183 ? -2.416 7.310 14.218 1.00 84.62 183 THR A O 1
ATOM 1409 N N . ARG A 1 184 ? -2.461 8.323 16.220 1.00 85.56 184 ARG A N 1
ATOM 1410 C CA . ARG A 1 184 ? -1.017 8.570 16.291 1.00 85.56 184 ARG A CA 1
ATOM 1411 C C . ARG A 1 184 ? -0.218 7.266 16.345 1.00 85.56 184 ARG A C 1
ATOM 1413 O O . ARG A 1 184 ? 0.735 7.114 15.590 1.00 85.56 184 ARG A O 1
ATOM 1420 N N . ASN A 1 185 ? -0.625 6.321 17.192 1.00 85.44 185 ASN A N 1
ATOM 1421 C CA . ASN A 1 185 ? 0.056 5.028 17.314 1.00 85.44 185 ASN A CA 1
ATOM 1422 C C . ASN A 1 185 ? -0.106 4.184 16.049 1.00 85.44 185 ASN A C 1
ATOM 1424 O O . ASN A 1 185 ? 0.837 3.507 15.647 1.00 85.44 185 ASN A O 1
ATOM 1428 N N . TYR A 1 186 ? -1.267 4.276 15.396 1.00 85.94 186 TYR A N 1
ATOM 1429 C CA . TYR A 1 186 ? -1.483 3.664 14.092 1.00 85.94 186 TYR A CA 1
ATOM 1430 C C . TYR A 1 186 ? -0.543 4.240 13.029 1.00 85.94 186 TYR A C 1
ATOM 1432 O O . TYR A 1 186 ? 0.146 3.472 12.368 1.00 85.94 186 TYR A O 1
ATOM 1440 N N . LEU A 1 187 ? -0.455 5.567 12.896 1.00 87.44 187 LEU A N 1
ATOM 1441 C CA . LEU A 1 187 ? 0.422 6.213 11.913 1.00 87.44 187 LEU A CA 1
ATOM 1442 C C . LEU A 1 187 ? 1.895 5.868 12.142 1.00 87.44 187 LEU A C 1
ATOM 1444 O O . LEU A 1 187 ? 2.575 5.478 11.200 1.00 87.44 187 LEU A O 1
ATOM 1448 N N . ILE A 1 188 ? 2.374 5.959 13.386 1.00 87.50 188 ILE A N 1
ATOM 1449 C CA . ILE A 1 188 ? 3.772 5.653 13.721 1.00 87.50 188 ILE A CA 1
ATOM 1450 C C . ILE A 1 188 ? 4.067 4.168 13.488 1.00 87.50 188 ILE A C 1
ATOM 1452 O O . ILE A 1 188 ? 5.035 3.839 12.810 1.00 87.50 188 ILE A O 1
ATOM 1456 N N . GLY A 1 189 ? 3.225 3.265 14.003 1.00 85.00 189 GLY A N 1
ATOM 1457 C CA . GLY A 1 189 ? 3.414 1.823 13.824 1.00 85.00 189 GLY A CA 1
ATOM 1458 C C . GLY A 1 189 ? 3.356 1.408 12.354 1.00 85.00 189 GLY A C 1
ATOM 1459 O O . GLY A 1 189 ? 4.163 0.599 11.904 1.00 85.00 189 GLY A O 1
ATOM 1460 N N . SER A 1 190 ? 2.449 2.015 11.587 1.00 85.50 190 SER A N 1
ATOM 1461 C CA . SER A 1 190 ? 2.344 1.789 10.146 1.00 85.50 190 SER A CA 1
ATOM 1462 C C . SER A 1 190 ? 3.565 2.321 9.414 1.00 85.50 190 SER A C 1
ATOM 1464 O O . SER A 1 190 ? 4.098 1.599 8.587 1.00 85.50 190 SER A O 1
ATOM 1466 N N . ALA A 1 191 ? 4.051 3.522 9.736 1.00 86.81 191 ALA A N 1
ATOM 1467 C CA . ALA A 1 191 ? 5.245 4.097 9.119 1.00 86.81 191 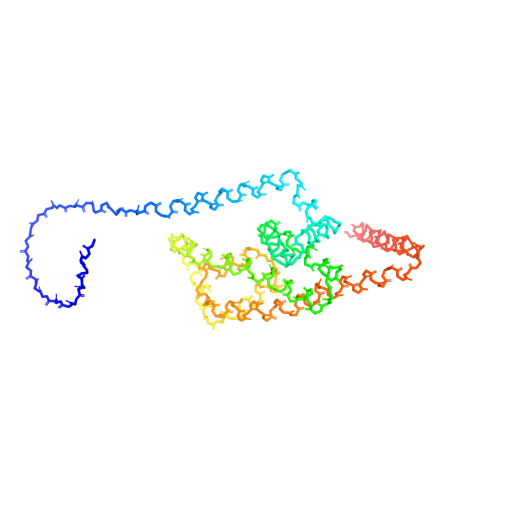ALA A CA 1
ATOM 1468 C C . ALA A 1 191 ? 6.501 3.254 9.384 1.00 86.81 191 ALA A C 1
ATOM 1470 O O . ALA A 1 191 ? 7.274 3.023 8.459 1.00 86.81 191 ALA A O 1
ATOM 1471 N N . ILE A 1 192 ? 6.670 2.739 10.609 1.00 87.69 192 ILE A N 1
ATOM 1472 C CA . ILE A 1 192 ? 7.799 1.868 10.982 1.00 87.69 192 ILE A CA 1
ATOM 1473 C C . ILE A 1 192 ? 7.843 0.604 10.120 1.00 87.69 192 ILE A C 1
ATOM 1475 O O . ILE A 1 192 ? 8.927 0.154 9.765 1.00 87.69 192 ILE A O 1
ATOM 1479 N N . VAL A 1 193 ? 6.687 0.031 9.779 1.00 86.69 193 VAL A N 1
ATOM 1480 C CA . VAL A 1 193 ? 6.622 -1.179 8.946 1.00 86.69 193 VAL A CA 1
ATOM 1481 C C . VAL A 1 193 ? 6.647 -0.830 7.458 1.00 86.69 193 VAL A C 1
ATOM 1483 O O . VAL A 1 193 ? 7.420 -1.414 6.706 1.00 86.69 193 VAL A O 1
ATOM 1486 N N . LEU A 1 194 ? 5.836 0.140 7.030 1.00 85.81 194 LEU A N 1
ATOM 1487 C CA . LEU A 1 194 ? 5.690 0.543 5.631 1.00 85.81 194 LEU A CA 1
ATOM 1488 C C . LEU A 1 194 ? 6.982 1.110 5.054 1.00 85.81 194 LEU A C 1
ATOM 1490 O O . LEU A 1 194 ? 7.270 0.819 3.903 1.00 85.81 194 LEU A O 1
ATOM 1494 N N . ALA A 1 195 ? 7.763 1.893 5.802 1.00 87.44 195 ALA A N 1
ATOM 1495 C CA . ALA A 1 195 ? 8.983 2.501 5.271 1.00 87.44 195 ALA A CA 1
ATOM 1496 C C . ALA A 1 195 ? 10.011 1.453 4.790 1.00 87.44 195 ALA A C 1
ATOM 1498 O O . ALA A 1 195 ? 10.314 1.444 3.595 1.00 87.44 195 ALA A O 1
ATOM 1499 N N . PRO A 1 196 ? 10.507 0.524 5.636 1.00 89.00 196 PRO A N 1
ATOM 1500 C CA . PRO A 1 196 ? 11.433 -0.511 5.180 1.00 89.00 196 PRO A CA 1
ATOM 1501 C C . PRO A 1 196 ? 10.767 -1.488 4.207 1.00 89.00 196 PRO A C 1
ATOM 1503 O O . PRO A 1 196 ? 11.393 -1.896 3.231 1.00 89.00 196 PRO A O 1
ATOM 1506 N N . ALA A 1 197 ? 9.488 -1.821 4.418 1.00 86.94 197 ALA A N 1
ATOM 1507 C CA . ALA A 1 197 ? 8.738 -2.669 3.500 1.00 86.94 197 ALA A CA 1
ATOM 1508 C C . ALA A 1 197 ? 8.712 -2.083 2.086 1.00 86.94 197 ALA A C 1
ATOM 1510 O O . ALA A 1 197 ? 9.047 -2.782 1.138 1.00 86.94 197 ALA A O 1
ATOM 1511 N N . THR A 1 198 ? 8.368 -0.805 1.934 1.00 89.62 198 THR A N 1
ATOM 1512 C CA . THR A 1 198 ? 8.265 -0.146 0.625 1.00 89.62 198 THR A CA 1
ATOM 1513 C C . THR A 1 198 ? 9.614 -0.134 -0.081 1.00 89.62 198 THR A C 1
ATOM 1515 O O . THR A 1 198 ? 9.676 -0.443 -1.265 1.00 89.62 198 THR A O 1
ATOM 1518 N N . VAL A 1 199 ? 10.706 0.135 0.642 1.00 90.56 199 VAL A N 1
ATOM 1519 C CA . VAL A 1 199 ? 12.059 0.071 0.069 1.00 90.56 199 VAL A CA 1
ATOM 1520 C C . VAL A 1 199 ? 12.339 -1.318 -0.500 1.00 90.56 199 VAL A C 1
ATOM 1522 O O . VAL A 1 199 ? 12.718 -1.426 -1.661 1.00 90.56 199 VAL A O 1
ATOM 1525 N N . VAL A 1 200 ? 12.099 -2.380 0.274 1.00 89.56 200 VAL A N 1
ATOM 1526 C CA . VAL A 1 200 ? 12.300 -3.760 -0.199 1.00 89.56 200 VAL A CA 1
ATOM 1527 C C . VAL A 1 200 ? 11.425 -4.050 -1.418 1.00 89.56 200 VAL A C 1
ATOM 1529 O O . VAL A 1 200 ? 11.916 -4.580 -2.407 1.00 89.56 200 VAL A O 1
ATOM 1532 N N . HIS A 1 201 ? 10.154 -3.659 -1.382 1.00 87.81 201 HIS A N 1
ATOM 1533 C CA . HIS A 1 201 ? 9.191 -3.966 -2.438 1.00 87.81 201 HIS A CA 1
ATOM 1534 C C . HIS A 1 201 ? 9.413 -3.188 -3.731 1.00 87.81 201 HIS A C 1
ATOM 1536 O O . HIS A 1 201 ? 8.973 -3.653 -4.771 1.00 87.81 201 HIS A O 1
ATOM 1542 N N . VAL A 1 202 ? 10.089 -2.042 -3.689 1.00 91.06 202 VAL A N 1
ATOM 1543 C CA . VAL A 1 202 ? 10.450 -1.280 -4.892 1.00 91.06 202 VAL A CA 1
ATOM 1544 C C . VAL A 1 202 ? 11.827 -1.699 -5.404 1.00 91.06 202 VAL A C 1
ATOM 1546 O O . VAL A 1 202 ? 12.006 -1.940 -6.594 1.00 91.06 202 VAL A O 1
ATOM 1549 N N . VAL A 1 203 ? 12.813 -1.807 -4.511 1.00 89.31 203 VAL A N 1
ATOM 1550 C CA . VAL A 1 203 ? 14.212 -2.042 -4.894 1.00 89.31 203 VAL A CA 1
ATOM 1551 C C . VAL A 1 203 ? 14.451 -3.490 -5.301 1.00 89.31 203 VAL A C 1
ATOM 1553 O O . VAL A 1 203 ? 15.165 -3.725 -6.273 1.00 89.31 203 VAL A O 1
ATOM 1556 N N . LEU A 1 204 ? 13.884 -4.462 -4.578 1.00 87.62 204 LEU A N 1
ATOM 1557 C CA . LEU A 1 204 ? 14.148 -5.876 -4.843 1.00 87.62 204 LEU A CA 1
ATOM 1558 C C . LEU A 1 204 ? 13.649 -6.298 -6.234 1.00 87.62 204 LEU A C 1
ATOM 1560 O O . LEU A 1 204 ? 14.445 -6.889 -6.961 1.00 87.62 204 LEU A O 1
ATOM 1564 N N . PRO A 1 205 ? 12.415 -5.964 -6.667 1.00 83.94 205 PRO A N 1
ATOM 1565 C CA . PRO A 1 205 ? 11.976 -6.267 -8.026 1.00 83.94 205 PRO A CA 1
ATOM 1566 C C . PRO A 1 205 ? 12.737 -5.463 -9.078 1.00 83.94 205 PRO A C 1
ATOM 1568 O O . PRO A 1 205 ? 13.134 -6.039 -10.082 1.00 83.94 205 PRO A O 1
ATOM 1571 N N . ALA A 1 206 ? 13.010 -4.173 -8.842 1.00 82.62 206 ALA A N 1
ATOM 1572 C CA . ALA A 1 206 ? 13.763 -3.352 -9.793 1.00 82.62 206 ALA A CA 1
ATOM 1573 C C . ALA A 1 206 ? 15.157 -3.941 -10.077 1.00 82.62 206 ALA A C 1
ATOM 1575 O O . ALA A 1 206 ? 15.525 -4.133 -11.232 1.00 82.62 206 ALA A O 1
ATOM 1576 N N . LYS A 1 207 ? 15.893 -4.316 -9.023 1.00 83.06 207 LYS A N 1
ATOM 1577 C CA . LYS A 1 207 ? 17.198 -4.980 -9.150 1.00 83.06 207 LYS A CA 1
ATOM 1578 C C . LYS A 1 207 ? 17.094 -6.409 -9.663 1.00 83.06 207 LYS A C 1
ATOM 1580 O O . LYS A 1 207 ? 17.988 -6.867 -10.361 1.00 83.06 207 LYS A O 1
ATOM 1585 N N . GLY A 1 208 ? 16.027 -7.120 -9.307 1.00 78.19 208 GLY A N 1
ATOM 1586 C CA . GLY A 1 208 ? 15.761 -8.464 -9.805 1.00 78.19 208 GLY A CA 1
ATOM 1587 C C . GLY A 1 208 ? 15.540 -8.476 -11.315 1.00 78.19 208 GLY A C 1
ATOM 1588 O O . GLY A 1 208 ? 16.086 -9.339 -11.987 1.00 78.19 208 GLY A O 1
ATOM 1589 N N . ILE A 1 209 ? 14.798 -7.502 -11.846 1.00 72.75 209 ILE A N 1
ATOM 1590 C CA . ILE A 1 209 ? 14.553 -7.331 -13.285 1.00 72.75 209 ILE A CA 1
ATOM 1591 C C . ILE A 1 209 ? 15.838 -6.917 -14.010 1.00 72.75 209 ILE A C 1
ATOM 1593 O O . ILE A 1 209 ? 16.133 -7.472 -15.061 1.00 72.75 209 ILE A O 1
ATOM 1597 N N . GLU A 1 210 ? 16.614 -5.993 -13.438 1.00 76.00 210 GLU A N 1
ATOM 1598 C CA . GLU A 1 210 ? 17.925 -5.584 -13.966 1.00 76.00 210 GLU A CA 1
ATOM 1599 C C . GLU A 1 210 ? 18.871 -6.791 -14.077 1.00 76.00 210 GLU A C 1
ATOM 1601 O O . GLU A 1 210 ? 19.324 -7.137 -15.165 1.00 76.00 210 GLU A O 1
ATOM 1606 N N . LEU A 1 211 ? 19.054 -7.526 -12.974 1.00 76.69 211 LEU A N 1
ATOM 1607 C CA . LEU A 1 211 ? 19.879 -8.733 -12.943 1.00 76.69 211 LEU A CA 1
ATOM 1608 C C . LEU A 1 211 ? 19.348 -9.821 -13.884 1.00 76.69 211 LEU A C 1
ATOM 1610 O O . LEU A 1 211 ? 20.125 -10.564 -14.472 1.00 76.69 211 LEU A O 1
ATOM 1614 N N . ALA A 1 212 ? 18.027 -9.939 -14.014 1.00 69.88 212 ALA A N 1
ATOM 1615 C CA . ALA A 1 212 ? 17.400 -10.909 -14.896 1.00 69.88 212 ALA A CA 1
ATOM 1616 C C . ALA A 1 212 ? 17.601 -10.588 -16.383 1.00 69.88 212 ALA A C 1
ATOM 1618 O O . ALA A 1 212 ? 17.734 -11.514 -17.184 1.00 69.88 212 ALA A O 1
ATOM 1619 N N . GLY A 1 213 ? 17.617 -9.301 -16.738 1.00 71.69 213 GLY A N 1
ATOM 1620 C CA . GLY A 1 213 ? 17.869 -8.821 -18.095 1.00 71.69 213 GLY A CA 1
ATOM 1621 C C . GLY A 1 213 ? 19.315 -9.029 -18.544 1.00 71.69 213 GLY A C 1
ATOM 1622 O O . GLY A 1 213 ? 19.545 -9.325 -19.714 1.00 71.69 213 GLY A O 1
ATOM 1623 N N . ASP A 1 214 ? 20.269 -8.955 -17.614 1.00 79.75 214 ASP A N 1
ATOM 1624 C CA . ASP A 1 214 ? 21.697 -9.173 -17.887 1.00 79.75 214 ASP A CA 1
ATOM 1625 C C . ASP A 1 214 ? 22.073 -10.659 -18.046 1.00 79.75 214 ASP A C 1
ATOM 1627 O O . ASP A 1 214 ? 23.154 -10.995 -18.539 1.00 79.75 214 ASP A O 1
ATOM 1631 N N . MET A 1 215 ? 21.197 -11.578 -17.630 1.00 75.06 215 MET A N 1
ATOM 1632 C CA . MET A 1 215 ? 21.450 -13.018 -17.700 1.00 75.06 215 MET A CA 1
ATOM 1633 C C . MET A 1 215 ? 21.117 -13.582 -19.088 1.00 75.06 215 MET A C 1
ATOM 1635 O O . MET A 1 215 ? 20.099 -13.232 -19.688 1.00 75.06 215 MET A O 1
ATOM 1639 N N . PRO A 1 216 ? 21.916 -14.529 -19.611 1.00 81.00 216 PRO A N 1
ATOM 1640 C CA . PRO A 1 216 ? 21.652 -15.111 -20.918 1.00 81.00 216 PRO A CA 1
ATOM 1641 C C . PRO A 1 216 ? 20.375 -15.970 -20.894 1.00 81.00 216 PRO A C 1
ATOM 1643 O O . PRO A 1 216 ? 20.143 -16.744 -19.965 1.00 81.00 216 PRO A O 1
ATOM 1646 N N . ALA A 1 217 ? 19.560 -15.881 -21.951 1.00 77.06 217 ALA A N 1
ATOM 1647 C CA . ALA A 1 217 ? 18.209 -16.458 -22.004 1.00 77.06 217 ALA A CA 1
ATOM 1648 C C . ALA A 1 217 ? 18.128 -17.978 -21.731 1.00 77.06 217 ALA A C 1
ATOM 1650 O O . ALA A 1 217 ? 17.092 -18.471 -21.289 1.00 77.06 217 ALA A O 1
ATOM 1651 N N . TRP A 1 218 ? 19.215 -18.726 -21.954 1.00 75.56 218 TRP A N 1
ATOM 1652 C CA . TRP A 1 218 ? 19.294 -20.170 -21.690 1.00 75.56 218 TRP A CA 1
ATOM 1653 C C . TRP A 1 218 ? 19.348 -20.524 -20.192 1.00 75.56 218 TRP A C 1
ATOM 1655 O O . TRP A 1 218 ? 19.073 -21.665 -19.819 1.00 75.56 218 TRP A O 1
ATOM 1665 N N . LEU A 1 219 ? 19.671 -19.561 -19.324 1.00 79.25 219 LEU A N 1
ATOM 1666 C CA . LEU A 1 219 ? 19.818 -19.771 -17.884 1.00 79.25 219 LEU A CA 1
ATOM 1667 C C . LEU A 1 219 ? 18.464 -20.006 -17.187 1.00 79.25 219 LEU A C 1
ATOM 1669 O O . LEU A 1 219 ? 18.373 -20.814 -16.264 1.00 79.25 219 LEU A O 1
ATOM 1673 N N . TRP A 1 220 ? 17.393 -19.368 -17.669 1.00 69.25 220 TRP A N 1
ATOM 1674 C CA . TRP A 1 220 ? 16.028 -19.508 -17.142 1.00 69.25 220 TRP A CA 1
ATOM 1675 C C . TRP A 1 220 ? 15.443 -20.924 -17.269 1.00 69.25 220 TRP A C 1
ATOM 1677 O O . TRP A 1 220 ? 15.020 -21.475 -16.247 1.00 69.25 220 TRP A O 1
ATOM 1687 N N . PRO A 1 221 ? 15.436 -21.568 -18.457 1.00 72.88 221 PRO A N 1
ATOM 1688 C CA . PRO A 1 221 ? 14.977 -22.949 -18.569 1.00 72.88 221 PRO A CA 1
ATOM 1689 C C . PRO A 1 221 ? 15.888 -23.920 -17.804 1.00 72.88 221 PRO A C 1
ATOM 1691 O O . PRO A 1 221 ? 15.381 -24.866 -17.204 1.00 72.88 221 PRO A O 1
ATOM 1694 N N . ALA A 1 222 ? 17.203 -23.674 -17.743 1.00 71.00 222 ALA A N 1
ATOM 1695 C CA . ALA A 1 222 ? 18.133 -24.506 -16.976 1.00 71.00 222 ALA A CA 1
ATOM 1696 C C . ALA A 1 222 ? 17.834 -24.482 -15.464 1.00 71.00 222 ALA A C 1
ATOM 1698 O O . ALA A 1 222 ? 17.782 -25.536 -14.826 1.00 71.00 222 ALA A O 1
ATOM 1699 N N . LEU A 1 223 ? 17.565 -23.301 -14.897 1.00 77.50 223 LEU A N 1
ATOM 1700 C CA . LEU A 1 223 ? 17.165 -23.150 -13.496 1.00 77.50 223 LEU A CA 1
ATOM 1701 C C . LEU A 1 223 ? 15.809 -23.822 -13.222 1.00 77.50 223 LEU A C 1
ATOM 1703 O O . LEU A 1 223 ? 15.648 -24.492 -12.201 1.00 77.50 223 LEU A O 1
ATOM 1707 N N . GLY A 1 224 ? 14.859 -23.703 -14.156 1.00 72.62 224 GLY A N 1
ATOM 17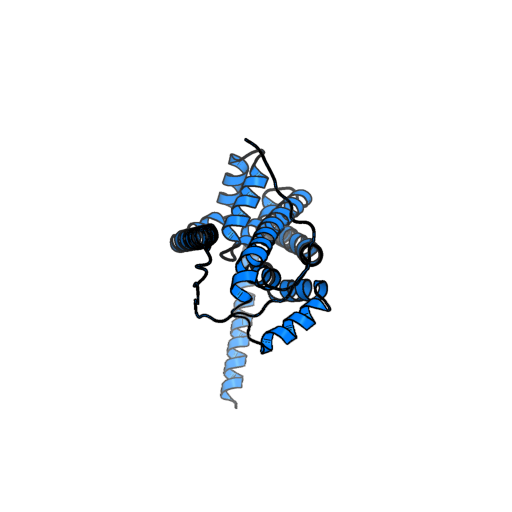08 C CA . GLY A 1 224 ? 13.561 -24.377 -14.088 1.00 72.62 224 GLY A CA 1
ATOM 1709 C C . GLY A 1 224 ? 13.681 -25.903 -14.064 1.00 72.62 224 GLY A C 1
ATOM 1710 O O . GLY A 1 224 ? 13.051 -26.555 -13.232 1.00 72.62 224 GLY A O 1
ATOM 1711 N N . VAL A 1 225 ? 14.541 -26.478 -14.912 1.00 75.12 225 VAL A N 1
ATOM 1712 C CA . VAL A 1 225 ? 14.836 -27.921 -14.919 1.00 75.12 225 VAL A CA 1
ATOM 1713 C C . VAL A 1 225 ? 15.487 -28.351 -13.605 1.00 75.12 225 VAL A C 1
ATOM 1715 O O . VAL A 1 225 ? 15.064 -29.345 -13.016 1.00 75.12 225 VAL A O 1
ATOM 1718 N N . LEU A 1 226 ? 16.465 -27.596 -13.099 1.00 77.62 226 LEU A N 1
ATOM 1719 C CA . LEU A 1 226 ? 17.141 -27.905 -11.836 1.00 77.62 226 LEU A CA 1
ATOM 1720 C C . LEU A 1 226 ? 16.157 -27.925 -10.652 1.00 77.62 226 LEU A C 1
ATOM 1722 O O . LEU A 1 226 ? 16.183 -28.833 -9.820 1.00 77.62 226 LEU A O 1
ATOM 1726 N N . LEU A 1 227 ? 15.255 -26.943 -10.606 1.00 79.38 227 LEU A N 1
ATOM 1727 C CA . LEU A 1 227 ? 14.238 -26.815 -9.567 1.00 79.38 227 LEU A CA 1
ATOM 1728 C C . LEU A 1 227 ? 13.176 -27.919 -9.681 1.00 79.38 227 LEU A C 1
ATOM 1730 O O . LEU A 1 227 ? 12.797 -28.501 -8.667 1.00 79.38 227 LEU A O 1
ATOM 1734 N N . ALA A 1 228 ? 12.765 -28.282 -10.900 1.00 68.88 228 ALA A N 1
ATOM 1735 C CA . ALA A 1 228 ? 11.878 -29.417 -11.148 1.00 68.88 228 ALA A CA 1
ATOM 1736 C C . ALA A 1 228 ? 12.510 -30.742 -10.695 1.00 68.88 228 ALA A C 1
ATOM 1738 O O . ALA A 1 228 ? 11.863 -31.512 -9.990 1.00 68.88 228 ALA A O 1
ATOM 1739 N N . VAL A 1 229 ? 13.785 -30.988 -11.013 1.00 77.00 229 VAL A N 1
ATOM 1740 C CA . VAL A 1 229 ? 14.526 -32.173 -10.545 1.00 77.00 229 VAL A CA 1
ATOM 1741 C C . VAL A 1 229 ? 14.615 -32.195 -9.017 1.00 77.00 229 VAL A C 1
ATOM 1743 O O . VAL A 1 229 ? 14.377 -33.237 -8.407 1.00 77.00 229 VAL A O 1
ATOM 1746 N N . GLY A 1 230 ? 14.887 -31.052 -8.382 1.00 75.00 230 GLY A N 1
ATOM 1747 C CA . GLY A 1 230 ? 14.894 -30.919 -6.923 1.00 75.00 230 GLY A CA 1
ATOM 1748 C C . GLY A 1 230 ? 13.536 -31.233 -6.288 1.00 75.00 230 GLY A C 1
ATOM 1749 O O . GLY A 1 230 ? 13.461 -32.032 -5.355 1.00 75.00 230 GLY A O 1
ATOM 1750 N N . LEU A 1 231 ? 12.448 -30.671 -6.821 1.00 76.56 231 LEU A N 1
ATOM 1751 C CA . LEU A 1 231 ? 11.085 -30.925 -6.343 1.00 76.56 231 LEU A CA 1
ATOM 1752 C C . LEU A 1 231 ? 10.647 -32.376 -6.576 1.00 76.56 231 LEU A C 1
ATOM 1754 O O . LEU A 1 231 ? 10.049 -32.973 -5.683 1.00 76.56 231 LEU A O 1
ATOM 1758 N N . ILE A 1 232 ? 10.979 -32.968 -7.726 1.00 76.12 232 ILE A N 1
ATOM 1759 C CA . ILE A 1 232 ? 10.709 -34.381 -8.032 1.00 76.12 232 ILE A CA 1
ATOM 1760 C C . ILE A 1 232 ? 11.495 -35.285 -7.078 1.00 76.12 232 ILE A C 1
ATOM 1762 O O . ILE A 1 232 ? 10.928 -36.226 -6.529 1.00 76.12 232 ILE A O 1
ATOM 1766 N N . SER A 1 233 ? 12.766 -34.978 -6.813 1.00 74.44 233 SER A N 1
ATOM 1767 C CA . SER A 1 233 ? 13.599 -35.713 -5.854 1.00 74.44 233 SER A CA 1
ATOM 1768 C C . SER A 1 233 ? 13.012 -35.667 -4.439 1.00 74.44 233 SER A C 1
ATOM 1770 O O . SER A 1 233 ? 12.867 -36.704 -3.789 1.00 74.44 233 SER A O 1
ATOM 1772 N N . LEU A 1 234 ? 12.572 -34.491 -3.980 1.00 79.69 234 LEU A N 1
ATOM 1773 C CA . LEU A 1 234 ? 11.894 -34.335 -2.690 1.00 79.69 234 LEU A CA 1
ATOM 1774 C C . LEU A 1 234 ? 10.540 -35.057 -2.652 1.00 79.69 234 LEU A C 1
ATOM 1776 O O . LEU A 1 234 ? 10.208 -35.689 -1.649 1.00 79.69 234 LEU A O 1
ATOM 1780 N N . PHE A 1 235 ? 9.771 -35.014 -3.740 1.00 75.12 235 PHE A N 1
ATOM 1781 C CA . PHE A 1 235 ? 8.483 -35.696 -3.849 1.00 75.12 235 PHE A CA 1
ATOM 1782 C C . PHE A 1 235 ? 8.638 -37.220 -3.808 1.00 75.12 235 PHE A C 1
ATOM 1784 O O . PHE A 1 235 ? 7.926 -37.893 -3.062 1.00 75.12 235 PHE A O 1
ATOM 1791 N N . VAL A 1 236 ? 9.599 -37.770 -4.553 1.00 79.94 236 VAL A N 1
ATOM 1792 C CA . VAL A 1 236 ? 9.929 -39.201 -4.538 1.00 79.94 236 VAL A CA 1
ATOM 1793 C C . VAL A 1 236 ? 10.434 -39.611 -3.157 1.00 79.94 236 VAL A C 1
ATOM 1795 O O . VAL A 1 236 ? 9.956 -40.604 -2.611 1.00 79.94 236 VAL A O 1
ATOM 1798 N N . ARG A 1 237 ? 11.315 -38.816 -2.536 1.00 81.50 237 ARG A N 1
ATOM 1799 C CA . ARG A 1 237 ? 11.815 -39.072 -1.179 1.00 81.50 237 ARG A CA 1
ATOM 1800 C C . ARG A 1 237 ? 10.681 -39.125 -0.155 1.00 81.50 237 ARG A C 1
ATOM 1802 O O . ARG A 1 237 ? 10.623 -40.087 0.600 1.00 81.50 237 ARG A O 1
ATOM 1809 N N . ASN A 1 238 ? 9.748 -38.170 -0.193 1.00 74.19 238 ASN A N 1
ATOM 1810 C CA . ASN A 1 238 ? 8.578 -38.135 0.692 1.00 74.19 238 ASN A CA 1
ATOM 1811 C C . ASN A 1 238 ? 7.593 -39.290 0.441 1.00 74.19 238 ASN A C 1
ATOM 1813 O O . ASN A 1 238 ? 6.937 -39.757 1.370 1.00 74.19 238 ASN A O 1
ATOM 1817 N N . ARG A 1 239 ? 7.475 -39.772 -0.802 1.00 70.88 239 ARG A N 1
ATOM 1818 C CA . ARG A 1 239 ? 6.633 -40.931 -1.148 1.00 70.88 239 ARG A CA 1
ATOM 1819 C C . ARG A 1 239 ? 7.239 -42.260 -0.704 1.00 70.88 239 ARG A C 1
ATOM 1821 O O . ARG A 1 239 ? 6.485 -43.173 -0.378 1.00 70.88 239 ARG A O 1
ATOM 1828 N N . ILE A 1 240 ? 8.566 -42.371 -0.696 1.00 71.25 240 ILE A N 1
ATOM 1829 C CA . ILE A 1 240 ? 9.273 -43.566 -0.225 1.00 71.25 240 ILE A CA 1
ATOM 1830 C C . ILE A 1 240 ? 9.179 -43.664 1.303 1.00 71.25 240 ILE A C 1
ATOM 1832 O O . ILE A 1 240 ? 8.787 -44.715 1.802 1.00 71.25 240 ILE A O 1
ATOM 1836 N N . THR A 1 241 ? 9.419 -42.576 2.047 1.00 68.81 241 THR A N 1
ATOM 1837 C CA . THR A 1 241 ? 9.290 -42.575 3.519 1.00 68.81 241 THR A CA 1
ATOM 1838 C C . THR A 1 241 ? 7.862 -42.807 4.010 1.00 68.81 241 THR A C 1
ATOM 1840 O O . THR A 1 241 ? 7.680 -43.444 5.042 1.00 68.81 241 THR A O 1
ATOM 1843 N N . ALA A 1 242 ? 6.842 -42.349 3.276 1.00 63.44 242 ALA A N 1
ATOM 1844 C CA . ALA A 1 242 ? 5.436 -42.575 3.627 1.00 63.44 242 ALA A CA 1
ATOM 1845 C C . ALA A 1 242 ? 4.936 -44.014 3.372 1.00 63.44 242 ALA A C 1
ATOM 1847 O O . ALA A 1 242 ? 3.831 -44.345 3.786 1.00 63.44 242 ALA A O 1
ATOM 1848 N N . ARG A 1 243 ? 5.701 -44.857 2.661 1.00 57.03 243 ARG A N 1
ATOM 1849 C CA . ARG A 1 243 ? 5.369 -46.277 2.420 1.00 57.03 243 ARG A CA 1
ATOM 1850 C C . ARG A 1 243 ? 6.097 -47.246 3.356 1.00 57.03 243 ARG A C 1
ATOM 1852 O O . ARG A 1 243 ? 5.778 -48.429 3.347 1.00 57.03 243 ARG A O 1
ATOM 1859 N N . SER A 1 244 ? 7.086 -46.767 4.109 1.00 55.41 244 SER A N 1
ATOM 1860 C CA . SER A 1 244 ? 7.943 -47.572 4.991 1.00 55.41 244 SER A CA 1
ATOM 1861 C C . SER A 1 244 ? 7.603 -47.459 6.486 1.00 55.41 244 SER A C 1
ATOM 1863 O O . SER A 1 244 ? 8.359 -47.979 7.302 1.00 55.41 244 SER A O 1
ATOM 1865 N N . GLY A 1 245 ? 6.519 -46.765 6.846 1.00 48.72 245 GLY A N 1
ATOM 1866 C CA . GLY A 1 245 ? 5.959 -46.700 8.204 1.00 48.72 245 GLY A CA 1
ATOM 1867 C C . GLY A 1 245 ? 4.512 -47.159 8.198 1.00 48.72 245 GLY A C 1
ATOM 1868 O O . GLY A 1 245 ? 4.102 -47.759 9.212 1.00 48.72 245 GLY A O 1
#

Foldseek 3Di:
DDDDDDDDDDDDDDDDDDDDDPPPPPPPPPCVLVVLVVVVVVLVVVLVVCVVVCVLVVCLDLVVLQVQLVVCPVCSLVSLLVNLLSCLQVVRSQSSLLSLVVNDPLVVSLVSSLSSLVVSLLVLLQSLLVNVQVVCVVPPDPVCVVVLVVCVVCVLVVLLVLCVVVPSHSVSSNVSSNGPRDPVSNVVSCCVNSNVVSSCSHVVSSVVVVVVVPDDPVVVVVVVVVVVVVVVVVVVVVVVVVVPD

Solvent-accessible surface area (backbone atoms only — not comparable to full-atom values): 13843 Å² total; per-residue (Å²): 135,90,83,89,83,87,86,78,88,82,90,85,86,90,82,92,79,90,82,95,73,89,72,77,76,75,75,77,74,66,70,71,60,58,54,53,51,53,49,50,52,49,52,52,49,51,52,52,50,41,52,74,69,46,53,60,62,56,62,51,33,71,69,54,45,48,51,56,29,60,77,43,49,96,46,17,67,58,53,51,28,52,49,28,42,67,26,35,82,75,67,54,35,57,55,56,38,32,48,26,32,80,77,35,63,60,75,58,21,34,51,51,39,44,49,26,53,45,54,44,46,51,50,42,18,53,47,19,38,70,54,36,34,70,61,38,70,82,64,62,54,78,79,52,51,65,51,50,57,56,41,63,76,41,36,39,62,48,46,36,52,51,40,67,76,56,48,93,35,58,66,55,28,31,53,50,18,43,42,87,51,50,72,66,39,47,52,52,21,47,46,68,50,46,54,60,48,35,46,50,43,19,49,50,48,39,51,47,51,52,57,55,69,75,47,63,80,69,53,59,62,51,51,51,51,54,50,49,52,50,51,51,51,52,50,52,52,55,55,52,60,70,71,76,116

Radius of gyration: 26.64 Å; Cα contacts (8 Å, |Δi|>4): 181; chains: 1; bounding box: 70×81×66 Å